Protein AF-A0A7C5H3Q2-F1 (afdb_monomer)

Solvent-accessible surface area (backbone atoms only — not comparable to full-atom values): 15793 Å² total; per-residue (Å²): 140,84,86,83,83,82,81,83,80,83,83,82,82,81,82,78,78,82,75,76,76,69,64,77,49,63,62,68,61,52,51,48,51,49,46,67,47,94,42,52,75,62,83,61,51,71,68,54,45,55,51,49,25,52,51,41,35,47,60,56,60,38,62,74,90,53,73,64,57,34,52,55,37,41,76,76,54,32,45,57,44,79,39,28,49,95,94,41,69,33,38,38,40,29,48,49,88,92,59,55,40,40,74,29,41,34,40,32,40,65,39,68,70,57,83,38,30,30,33,40,32,10,42,34,30,62,74,20,70,52,32,39,59,47,45,53,50,43,39,76,72,40,84,41,39,36,38,42,30,40,28,27,43,47,91,79,50,38,58,48,63,36,72,78,37,65,66,39,31,48,52,54,22,46,39,66,75,30,48,54,18,34,38,42,36,41,48,54,45,57,56,88,83,39,81,87,59,89,49,38,30,33,37,15,49,24,36,94,76,56,63,80,65,52,58,58,52,31,52,49,41,21,70,61,60,68,46,48,50,31,32,27,64,81,71,36,93,61,82,33,47,63,72,27,34,5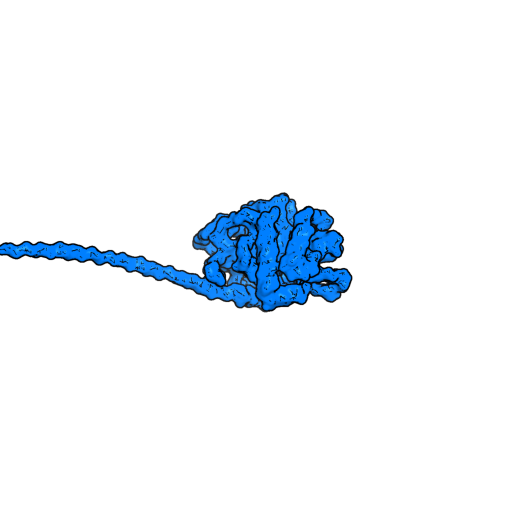7,39,58,59,44,66,78,36,88,59,33,45,50,37,37,36,35,28,22,56,68,52,37,49,41,46,71,71,34,66,67,54,37,51,32,50,31,51,43,54,51,52,64,39,76,112

pLDDT: mean 91.96, std 14.87, range [36.88, 98.88]

Mean predicted aligned error: 5.98 Å

Foldseek 3Di:
DDDDDDDDDDDDDDDDDPPPDADADPPVVVLCLLQVDPAAADFDDPVLLVLLLVLLLVLQAALDDDPVSQVSLVVSQWGWDWHDYPNFIWIWTGHDSVDHNFQWIKIFHSDHADQAAEEEEEQACNPFPLQVVLRVLLCVLARHGMYTYTSHHCVNPRLFQDDRGSSLSNLLSCCVSRLLYEYEYEAEDECVVVVPDPWQKEKAQLAQDGDPVQVVLQVLLCVLQVTGYHYPPPRHPPQHNVSTPSSVSCVVRVNYTYIYMYGYPVLSVCSVPPPSNSVSVSVSVVVVRPD

Sequence (291 aa):
MRKLNLKLLVTTTVVITAVSQAEEVDLHQLLRQLISNNTNYYAPTTTELETASALFCEMLSITNLTSELESAWGTLGFQLQTVQYGGQSYWLVTEPVTNQAGRGFYLFRPTTPSNWPLAIQAPHPKDDLYTGYIALHLFTNSSAHALAVATVTRTLADMAHMDGTYFQSFTTSFAYVCPTGRVIQIHGFAPSNYPELNADVVLSAGTNKPPNWLTNYAYALSNITGFIVAAYPYDTSVLGGTRNAQAAALRQFPNARFIHTEIARLAREMLYTNALIRQLMTEWFSFVSHQ

Secondary structure (DSSP, 8-state):
-PPP----------------PPPBP-HHHHHHHHHHS-PPP-PPPHHHHHHHHHHHHHHHH-SS--HHHHHHHHHTT-EEEEEEETTEEEEEEE--TTS--S--EEEE-SS---SS-EEEEES-TTTSTTHHHHHHHHHHHS---EEEE--S-TTT--TTT-SSSHHHHHHHHHHHH-TT-EEEEEEEE-GGG-TT---SEEEE-SSSS--THHHHHHHHHHHHH---EEETTTT-SS---TT-HHHHHHTTSTT-EEEEEEEEHHHHHHHHH-HHHHHHHHHHHHHHHT-

Structure (mmCIF, N/CA/C/O backbone):
data_AF-A0A7C5H3Q2-F1
#
_entry.id   AF-A0A7C5H3Q2-F1
#
loop_
_atom_site.group_PDB
_atom_site.id
_atom_site.type_symbol
_atom_site.label_atom_id
_atom_site.label_alt_id
_atom_site.label_comp_id
_atom_site.label_asym_id
_atom_site.label_entity_id
_atom_site.label_seq_id
_atom_site.pdbx_PDB_ins_code
_atom_site.Cartn_x
_atom_site.Cartn_y
_atom_site.Cartn_z
_atom_site.occupancy
_atom_site.B_iso_or_equiv
_atom_site.auth_seq_id
_atom_site.auth_comp_id
_atom_site.auth_asym_id
_atom_site.auth_atom_id
_atom_site.pdbx_PDB_model_num
ATOM 1 N N . MET A 1 1 ? -28.500 -46.406 68.125 1.00 43.25 1 MET A N 1
ATOM 2 C CA . MET A 1 1 ? -28.034 -45.076 67.670 1.00 43.25 1 MET A CA 1
ATOM 3 C C . MET A 1 1 ? -27.220 -45.251 66.388 1.00 43.25 1 MET A C 1
ATOM 5 O O . MET A 1 1 ? -26.093 -45.721 66.461 1.00 43.25 1 MET A O 1
ATOM 9 N N . ARG A 1 2 ? -27.802 -44.982 65.208 1.00 38.03 2 ARG A N 1
ATOM 10 C CA . ARG A 1 2 ? -27.102 -45.029 63.906 1.00 38.03 2 ARG A CA 1
ATOM 11 C C . ARG A 1 2 ? -26.646 -43.611 63.546 1.00 38.03 2 ARG A C 1
ATOM 13 O O . ARG A 1 2 ? -27.479 -42.713 63.503 1.00 38.03 2 ARG A O 1
ATOM 20 N N . LYS A 1 3 ? -25.341 -43.412 63.325 1.00 40.19 3 LYS A N 1
ATOM 21 C CA . LYS A 1 3 ? -24.765 -42.141 62.856 1.00 40.19 3 LYS A CA 1
ATOM 22 C C . LYS A 1 3 ? -25.054 -41.971 61.359 1.00 40.19 3 LYS A C 1
ATOM 24 O O . LYS A 1 3 ? -24.689 -42.835 60.567 1.00 40.19 3 LYS A O 1
ATOM 29 N N . LEU A 1 4 ? -25.712 -40.871 60.997 1.00 38.72 4 LEU A N 1
ATOM 30 C CA . LEU A 1 4 ? -25.936 -40.438 59.617 1.00 38.72 4 LEU A CA 1
ATOM 31 C C . LEU A 1 4 ? -24.705 -39.633 59.162 1.00 38.72 4 LEU A C 1
ATOM 33 O O . LEU A 1 4 ? -24.407 -38.597 59.751 1.00 38.72 4 LEU A O 1
ATOM 37 N N . ASN A 1 5 ? -23.985 -40.105 58.143 1.00 38.53 5 ASN A N 1
ATOM 38 C CA . ASN A 1 5 ? -22.927 -39.335 57.483 1.00 38.53 5 ASN A CA 1
ATOM 39 C C . ASN A 1 5 ? -23.550 -38.517 56.347 1.00 38.53 5 ASN A C 1
ATOM 41 O O . ASN A 1 5 ? -23.932 -39.072 55.317 1.00 38.53 5 ASN A O 1
ATOM 45 N N . LEU A 1 6 ? -23.651 -37.204 56.542 1.00 37.97 6 LEU A N 1
ATOM 46 C CA . LEU A 1 6 ? -24.108 -36.260 55.528 1.00 37.97 6 LEU A CA 1
ATOM 47 C C . LEU A 1 6 ? -22.930 -35.947 54.587 1.00 37.97 6 LEU A C 1
ATOM 49 O O . LEU A 1 6 ? -22.000 -35.237 54.963 1.00 37.97 6 LEU A O 1
ATOM 53 N N . LYS A 1 7 ? -22.933 -36.515 53.375 1.00 40.09 7 LYS A N 1
ATOM 54 C CA . LYS A 1 7 ? -22.008 -36.107 52.307 1.00 40.09 7 LYS A CA 1
ATOM 55 C C . LYS A 1 7 ? -22.528 -34.810 51.689 1.00 40.09 7 LYS A C 1
ATOM 57 O O . LYS A 1 7 ? -23.577 -34.807 51.053 1.00 40.09 7 LYS A O 1
ATOM 62 N N . LEU A 1 8 ? -21.787 -33.726 51.893 1.00 37.94 8 LEU A N 1
ATOM 63 C CA . LEU A 1 8 ? -22.013 -32.434 51.255 1.00 37.94 8 LEU A CA 1
ATOM 64 C C . LEU A 1 8 ? -21.652 -32.557 49.763 1.00 37.94 8 LEU A C 1
ATOM 66 O O . LEU A 1 8 ? -20.486 -32.751 49.423 1.00 37.94 8 LEU A O 1
ATOM 70 N N . LEU A 1 9 ? -22.651 -32.501 48.881 1.00 36.88 9 LEU A N 1
ATOM 71 C CA . LEU A 1 9 ? -22.440 -32.409 47.437 1.00 36.88 9 LEU A CA 1
ATOM 72 C C . LEU A 1 9 ? -22.228 -30.929 47.093 1.00 36.88 9 LEU A C 1
ATOM 74 O O . LEU A 1 9 ? -23.164 -30.137 47.167 1.00 36.88 9 LEU A O 1
ATOM 78 N N . VAL A 1 10 ? -21.000 -30.546 46.752 1.00 40.94 10 VAL A N 1
ATOM 79 C CA . VAL A 1 10 ? -20.710 -29.226 46.180 1.00 40.94 10 VAL A CA 1
ATOM 80 C C . VAL A 1 10 ? -20.903 -29.342 44.672 1.00 40.94 10 VAL A C 1
ATOM 82 O O . VAL A 1 10 ? -20.097 -29.960 43.982 1.00 40.94 10 VAL A O 1
ATOM 85 N N . THR A 1 11 ? -22.004 -28.800 44.158 1.00 39.00 11 THR A N 1
ATOM 86 C CA . THR A 1 11 ? -22.234 -28.650 42.718 1.00 39.00 11 THR A CA 1
ATOM 87 C C . THR A 1 11 ? -21.514 -27.401 42.227 1.00 39.00 11 THR A C 1
ATOM 89 O O . THR A 1 11 ? -21.967 -26.283 42.465 1.00 39.00 11 THR A O 1
ATOM 92 N N . THR A 1 12 ? -20.380 -27.587 41.556 1.00 41.19 12 THR A N 1
ATOM 93 C CA . THR A 1 12 ? -19.667 -26.514 40.857 1.00 41.19 12 THR A CA 1
ATOM 94 C C . THR A 1 12 ? -20.405 -26.197 39.559 1.00 41.19 12 THR A C 1
ATOM 96 O O . THR A 1 12 ? -20.353 -26.969 38.603 1.00 41.19 12 THR A O 1
ATOM 99 N N . THR A 1 13 ? -21.114 -25.072 39.516 1.00 39.56 13 THR A N 1
ATOM 100 C CA . THR A 1 13 ? -21.720 -24.562 38.282 1.00 39.56 13 THR A CA 1
ATOM 101 C C . THR A 1 13 ? -20.618 -23.959 37.413 1.00 39.56 13 THR A C 1
ATOM 103 O O . THR A 1 13 ? -20.101 -22.886 37.718 1.00 39.56 13 THR A O 1
ATOM 106 N N . VAL A 1 14 ? -20.231 -24.649 36.339 1.00 42.88 14 VAL A N 1
ATOM 107 C CA . VAL A 1 14 ? -19.357 -24.081 35.304 1.00 42.88 14 VAL A CA 1
ATOM 108 C C . VAL A 1 14 ? -20.223 -23.210 34.400 1.00 42.88 14 VAL A C 1
ATOM 110 O O . VAL A 1 14 ? -21.058 -23.716 33.653 1.00 42.88 14 VAL A O 1
ATOM 113 N N . VAL A 1 15 ? -20.044 -21.894 34.484 1.00 41.47 15 VAL A N 1
ATOM 114 C CA . VAL A 1 15 ? -20.617 -20.950 33.520 1.00 41.47 15 VAL A CA 1
ATOM 115 C C . VAL A 1 15 ? -19.725 -20.981 32.282 1.00 41.47 15 VAL A C 1
ATOM 117 O O . VAL A 1 15 ? -18.633 -20.421 32.285 1.00 41.47 15 VAL A O 1
ATOM 120 N N . ILE A 1 16 ? -20.166 -21.682 31.239 1.00 40.12 16 ILE A N 1
ATOM 121 C CA . ILE A 1 16 ? -19.535 -21.620 29.919 1.00 40.12 16 ILE A CA 1
ATOM 122 C C . ILE A 1 16 ? -20.063 -20.350 29.252 1.00 40.12 16 ILE A C 1
ATOM 124 O O . ILE A 1 16 ? -21.195 -20.317 28.773 1.00 40.12 16 ILE A O 1
ATOM 128 N N . THR A 1 17 ? -19.270 -19.281 29.256 1.00 41.59 17 THR A N 1
ATOM 129 C CA . THR A 1 17 ? -19.525 -18.125 28.397 1.00 41.59 17 THR A CA 1
ATOM 130 C C . THR A 1 17 ? -19.299 -18.555 26.950 1.00 41.59 17 THR A C 1
ATOM 132 O O . THR A 1 17 ? -18.184 -18.885 26.550 1.00 41.59 17 THR A O 1
ATOM 135 N N . ALA A 1 18 ? -20.372 -18.592 26.160 1.00 38.78 18 ALA A N 1
ATOM 136 C CA . ALA A 1 18 ? -20.271 -18.755 24.719 1.00 38.78 18 ALA A CA 1
ATOM 137 C C . ALA A 1 18 ? -19.558 -17.521 24.151 1.00 38.78 18 ALA A C 1
ATOM 139 O O . ALA A 1 18 ? -20.145 -16.446 24.044 1.00 38.78 18 ALA A O 1
ATOM 140 N N . VAL A 1 19 ? -18.274 -17.662 23.830 1.00 43.84 19 VAL A N 1
ATOM 141 C CA . VAL A 1 19 ? -17.574 -16.700 22.980 1.00 43.84 19 VAL A CA 1
ATOM 142 C C . VAL A 1 19 ? -18.190 -16.862 21.594 1.00 43.84 19 VAL A C 1
ATOM 144 O O . VAL A 1 19 ? -18.047 -17.924 20.989 1.00 43.84 19 VAL A O 1
ATOM 147 N N . SER A 1 20 ? -18.927 -15.860 21.107 1.00 49.69 20 SER A N 1
ATOM 148 C CA . SER A 1 20 ? -19.357 -15.856 19.709 1.00 49.69 20 SER A CA 1
ATOM 149 C C . SER A 1 20 ? -18.097 -15.903 18.851 1.00 49.69 20 SER A C 1
ATOM 151 O O . SER A 1 20 ? -17.277 -14.985 18.923 1.00 49.69 20 SER A O 1
ATOM 153 N N . GLN A 1 21 ? -17.904 -16.974 18.081 1.00 51.72 21 GLN A N 1
ATOM 154 C CA . GLN A 1 21 ? -16.859 -16.977 17.065 1.00 51.72 21 GLN A CA 1
ATOM 155 C C . GLN A 1 21 ? -17.157 -15.818 16.117 1.00 51.72 21 GLN A C 1
ATOM 157 O O . GLN A 1 21 ? -18.245 -15.753 15.548 1.00 51.72 21 GLN A O 1
ATOM 162 N N . ALA A 1 22 ? -16.224 -14.872 16.020 1.00 59.44 22 ALA A N 1
ATOM 163 C CA . ALA A 1 22 ? -16.301 -13.830 15.012 1.00 59.44 22 ALA A CA 1
ATOM 164 C C . ALA A 1 22 ? -16.375 -14.510 13.637 1.00 59.44 22 ALA A C 1
ATOM 166 O O . ALA A 1 22 ? -15.593 -15.421 13.358 1.00 59.44 22 ALA A O 1
ATOM 167 N N . GLU A 1 23 ? -17.357 -14.111 12.832 1.00 68.31 23 GLU A N 1
ATOM 168 C CA . GLU A 1 23 ? -17.617 -14.697 11.520 1.00 68.31 23 GLU A CA 1
ATOM 169 C C . GLU A 1 23 ? -16.386 -14.521 10.618 1.00 68.31 23 GLU A C 1
ATOM 171 O O . GLU A 1 23 ? -15.741 -13.467 10.621 1.00 68.31 23 GLU A O 1
ATOM 176 N N . GLU A 1 24 ? -16.018 -15.574 9.885 1.00 84.06 24 GLU A N 1
ATOM 177 C CA . GLU A 1 24 ? -14.939 -15.489 8.903 1.00 84.06 24 GLU A CA 1
ATOM 178 C C . GLU A 1 24 ? -15.412 -14.618 7.735 1.00 84.06 24 GLU A C 1
ATOM 180 O O . GLU A 1 24 ? -16.417 -14.914 7.088 1.00 84.06 24 GLU A O 1
ATOM 185 N N . VAL A 1 25 ? -14.705 -13.518 7.484 1.00 90.94 25 VAL A N 1
ATOM 186 C CA . VAL A 1 25 ? -15.064 -12.559 6.435 1.00 90.94 25 VAL A CA 1
ATOM 187 C C . VAL A 1 25 ? -14.244 -12.860 5.193 1.00 90.94 25 VAL A C 1
ATOM 189 O O . VAL A 1 25 ? -13.019 -12.894 5.258 1.00 90.94 25 VAL A O 1
ATOM 192 N N . ASP A 1 26 ? -14.883 -12.978 4.030 1.00 95.00 26 ASP A N 1
ATOM 193 C CA . ASP A 1 26 ? -14.159 -12.996 2.757 1.00 95.00 26 ASP A CA 1
ATOM 194 C C . ASP A 1 26 ? -13.667 -11.576 2.411 1.00 95.00 26 ASP A C 1
ATOM 196 O O . ASP A 1 26 ? -14.332 -10.796 1.721 1.00 95.00 26 ASP A O 1
ATOM 200 N N . LEU A 1 27 ? -12.472 -11.230 2.904 1.00 96.88 27 LEU A N 1
ATOM 201 C CA . LEU A 1 27 ? -11.832 -9.935 2.646 1.00 96.88 27 LEU A CA 1
ATOM 202 C C . LEU A 1 27 ? -11.607 -9.679 1.152 1.00 96.88 27 LEU A C 1
ATOM 204 O O . LEU A 1 27 ? -11.621 -8.529 0.713 1.00 96.88 27 LEU A O 1
ATOM 208 N N . HIS A 1 28 ? -11.410 -10.731 0.358 1.00 95.75 28 HIS A N 1
ATOM 209 C CA . HIS A 1 28 ? -11.212 -10.602 -1.078 1.00 95.75 28 HIS A CA 1
ATOM 210 C C . HIS A 1 28 ? -12.527 -10.246 -1.786 1.00 95.75 28 HIS A C 1
ATOM 212 O O . HIS A 1 28 ? -12.535 -9.373 -2.659 1.00 95.75 28 HIS A O 1
ATOM 218 N N . GLN A 1 29 ? -13.645 -10.863 -1.394 1.00 96.12 29 GLN A N 1
ATOM 219 C CA . GLN A 1 29 ? -14.978 -10.497 -1.875 1.00 96.12 29 GLN A CA 1
ATOM 220 C C . GLN A 1 29 ? -15.372 -9.084 -1.434 1.00 96.12 29 GLN A C 1
ATOM 222 O O . GLN A 1 29 ? -15.864 -8.315 -2.262 1.00 96.12 29 GLN A O 1
ATOM 227 N N . LEU A 1 30 ? -15.126 -8.715 -0.175 1.00 96.44 30 LEU A N 1
ATOM 228 C CA . LEU A 1 30 ? -15.420 -7.370 0.318 1.00 96.44 30 LEU A CA 1
ATOM 229 C C . LEU A 1 30 ? -14.616 -6.310 -0.443 1.00 96.44 30 LEU A C 1
ATOM 231 O O . LEU A 1 30 ? -15.188 -5.348 -0.959 1.00 96.44 30 LEU A O 1
ATOM 235 N N . LEU A 1 31 ? -13.301 -6.511 -0.588 1.00 97.38 31 LEU A N 1
ATOM 236 C CA . LEU A 1 31 ? -12.463 -5.593 -1.352 1.00 97.38 31 LEU A CA 1
ATOM 237 C C . LEU A 1 31 ? -12.940 -5.494 -2.804 1.00 97.38 31 LEU A C 1
ATOM 239 O O . LEU A 1 31 ? -13.043 -4.390 -3.333 1.00 97.38 31 LEU A O 1
ATOM 243 N N . ARG A 1 32 ? -13.293 -6.625 -3.432 1.00 96.19 32 ARG A N 1
ATOM 244 C CA . ARG A 1 32 ? -13.868 -6.655 -4.784 1.00 96.19 32 ARG A CA 1
ATOM 245 C C . ARG A 1 32 ? -15.115 -5.786 -4.886 1.00 96.19 32 ARG A C 1
ATOM 247 O O . ARG A 1 32 ? -15.216 -5.022 -5.840 1.00 96.19 32 ARG A O 1
ATOM 254 N N . GLN A 1 33 ? -16.042 -5.892 -3.936 1.00 95.19 33 GLN A N 1
ATOM 255 C CA . GLN A 1 33 ? -17.259 -5.079 -3.923 1.00 95.19 33 GLN A CA 1
ATOM 256 C C . GLN A 1 33 ? -16.921 -3.587 -3.849 1.00 95.19 33 GLN A C 1
ATOM 258 O O . GLN A 1 33 ? -17.363 -2.822 -4.708 1.00 95.19 33 GLN A O 1
ATOM 263 N N . LEU A 1 34 ? -16.071 -3.191 -2.897 1.00 95.06 34 LEU A N 1
ATOM 264 C CA . LEU A 1 34 ? -15.656 -1.799 -2.702 1.00 95.06 34 LEU A CA 1
ATOM 265 C C . LEU A 1 34 ? -14.984 -1.210 -3.951 1.00 95.06 34 LEU A C 1
ATOM 267 O O . LEU A 1 34 ? -15.332 -0.115 -4.380 1.00 95.06 34 LEU A O 1
ATOM 271 N N . ILE A 1 35 ? -14.069 -1.944 -4.590 1.00 94.94 35 ILE A N 1
ATOM 272 C CA . ILE A 1 35 ? -13.373 -1.440 -5.785 1.00 94.94 35 ILE A CA 1
ATOM 273 C C . ILE A 1 35 ? -14.195 -1.593 -7.074 1.00 94.94 35 ILE A C 1
ATOM 275 O O . ILE A 1 35 ? -13.865 -0.967 -8.076 1.00 94.94 35 ILE A O 1
ATOM 279 N N . SER A 1 36 ? -15.262 -2.397 -7.088 1.00 92.38 36 SER A N 1
ATOM 280 C CA . SER A 1 36 ? -16.151 -2.523 -8.255 1.00 92.38 36 SER A CA 1
ATOM 281 C C . SER A 1 36 ? -17.220 -1.433 -8.330 1.00 92.38 36 SER A C 1
ATOM 283 O O . SER A 1 36 ? -17.700 -1.122 -9.420 1.00 92.38 36 SER A O 1
ATOM 285 N N . ASN A 1 37 ? -17.575 -0.827 -7.195 1.00 89.19 37 ASN A N 1
ATOM 286 C CA . ASN A 1 37 ? -18.624 0.182 -7.140 1.00 89.19 37 ASN A CA 1
ATOM 287 C C . ASN A 1 37 ? -18.191 1.487 -7.816 1.00 89.19 37 ASN A C 1
ATOM 289 O O . ASN A 1 37 ? -17.030 1.899 -7.753 1.00 89.19 37 ASN A O 1
ATOM 293 N N . ASN A 1 38 ? -19.141 2.164 -8.462 1.00 83.12 38 ASN A N 1
ATOM 294 C CA . ASN A 1 38 ? -18.938 3.527 -8.941 1.00 83.12 38 ASN A CA 1
ATOM 295 C C . ASN A 1 38 ? -19.033 4.487 -7.759 1.00 83.12 38 ASN A C 1
ATOM 297 O O . ASN A 1 38 ? -20.115 4.903 -7.354 1.00 83.12 38 ASN A O 1
ATOM 301 N N . THR A 1 39 ? -17.870 4.795 -7.206 1.00 87.94 39 THR A N 1
ATOM 302 C CA . THR A 1 39 ? -17.717 5.600 -6.000 1.00 87.94 39 THR A CA 1
ATOM 303 C C . THR A 1 39 ? -17.401 7.040 -6.379 1.00 87.94 39 THR A C 1
ATOM 305 O O . THR A 1 39 ? -16.423 7.293 -7.084 1.00 87.94 39 THR A O 1
ATOM 308 N N . ASN A 1 40 ? -18.223 7.980 -5.910 1.00 91.62 40 ASN A N 1
ATOM 309 C CA . ASN A 1 40 ? -17.881 9.401 -5.939 1.00 91.62 40 ASN A CA 1
ATOM 310 C C . ASN A 1 40 ? -16.766 9.675 -4.930 1.00 91.62 40 ASN A C 1
ATOM 312 O O . ASN A 1 40 ? -16.665 8.991 -3.914 1.00 91.62 40 ASN A O 1
ATOM 316 N N . TYR A 1 41 ? -15.963 10.701 -5.191 1.00 95.94 41 TYR A N 1
ATOM 317 C CA . TYR A 1 41 ? -14.968 11.161 -4.233 1.00 95.94 41 TYR A CA 1
ATOM 318 C C . TYR A 1 41 ? -15.466 12.385 -3.474 1.00 95.94 41 TYR A C 1
ATOM 320 O O . TYR A 1 41 ? -15.868 13.373 -4.091 1.00 95.94 41 TYR A O 1
ATOM 328 N N . TYR A 1 42 ? -15.376 12.332 -2.148 1.00 96.06 42 TYR A N 1
ATOM 329 C CA . TYR A 1 42 ? -15.574 13.490 -1.286 1.00 96.06 42 TYR A CA 1
ATOM 330 C C . TYR A 1 42 ? -14.281 13.748 -0.520 1.00 96.06 42 TYR A C 1
ATOM 332 O O . TYR A 1 42 ? -13.848 12.926 0.288 1.00 96.06 42 TYR A O 1
ATOM 340 N N . ALA A 1 43 ? -13.648 14.885 -0.810 1.00 96.50 43 ALA A N 1
ATOM 341 C CA . ALA A 1 43 ? -12.427 15.283 -0.131 1.00 96.50 43 ALA A CA 1
ATOM 342 C C . ALA A 1 43 ? -12.708 15.519 1.364 1.00 96.50 43 ALA A C 1
ATOM 344 O O . ALA A 1 43 ? -13.700 16.183 1.684 1.00 96.50 43 ALA A O 1
ATOM 345 N N . PRO A 1 44 ? -11.861 15.004 2.270 1.00 97.75 44 PRO A N 1
ATOM 346 C CA . PRO A 1 44 ? -12.019 15.260 3.690 1.00 97.75 44 PRO A CA 1
ATOM 347 C C . PRO A 1 44 ? -11.697 16.718 4.025 1.00 97.75 44 PRO A C 1
ATOM 349 O O . PRO A 1 44 ? -10.848 17.364 3.408 1.00 97.75 44 PRO A O 1
ATOM 352 N N . THR A 1 45 ? -12.365 17.226 5.047 1.00 98.19 45 THR A N 1
ATOM 353 C CA . THR A 1 45 ? -12.047 18.501 5.687 1.00 98.19 45 THR A CA 1
ATOM 354 C C . THR A 1 45 ? -10.775 18.392 6.530 1.00 98.19 45 THR A C 1
ATOM 356 O O . THR A 1 45 ? -10.357 17.306 6.933 1.00 98.19 45 THR A O 1
ATOM 359 N N . THR A 1 46 ? -10.171 19.532 6.873 1.00 97.94 46 THR A N 1
ATOM 360 C CA . THR A 1 46 ? -8.999 19.572 7.765 1.00 97.94 46 THR A CA 1
ATOM 361 C C . THR A 1 46 ? -9.272 18.900 9.113 1.00 97.94 46 THR A C 1
ATOM 363 O O . THR A 1 46 ? -8.453 18.115 9.577 1.00 97.94 46 THR A O 1
ATOM 366 N N . THR A 1 47 ? -10.442 19.138 9.713 1.00 98.38 47 THR A N 1
ATOM 367 C CA . THR A 1 47 ? -10.824 18.525 10.997 1.00 98.38 47 THR A CA 1
ATOM 368 C C . THR A 1 47 ? -10.983 17.008 10.887 1.00 98.38 47 THR A C 1
ATOM 370 O O . THR A 1 47 ? -10.564 16.273 11.783 1.00 98.38 47 THR A O 1
ATOM 373 N N . GLU A 1 48 ? -11.544 16.513 9.780 1.00 98.44 48 GLU A N 1
ATOM 374 C CA . GLU A 1 48 ? -11.615 15.071 9.522 1.00 98.44 48 GLU A CA 1
ATOM 375 C C . GLU A 1 48 ? -10.220 14.454 9.369 1.00 98.44 48 GLU A C 1
ATOM 377 O O . GLU A 1 48 ? -9.967 13.383 9.916 1.00 98.44 48 GLU A O 1
ATOM 382 N N . LEU A 1 49 ? -9.294 15.130 8.680 1.00 98.62 49 LEU A N 1
ATOM 383 C CA . LEU A 1 49 ? -7.909 14.672 8.529 1.00 98.62 49 LEU A CA 1
ATOM 384 C C . LEU A 1 49 ? -7.146 14.658 9.858 1.00 98.62 49 LEU A C 1
ATOM 386 O O . LEU A 1 49 ? -6.408 13.708 10.122 1.00 98.62 49 LEU A O 1
ATOM 390 N N . GLU A 1 50 ? -7.315 15.677 10.702 1.00 98.44 50 GLU A N 1
ATOM 391 C CA . GLU A 1 50 ? -6.732 15.723 12.050 1.00 98.44 50 GLU A CA 1
ATOM 392 C C . GLU A 1 50 ? -7.242 14.554 12.902 1.00 98.44 50 GLU A C 1
ATOM 394 O O . GLU A 1 50 ? -6.449 13.810 13.485 1.00 98.44 50 GLU A O 1
ATOM 399 N N . THR A 1 51 ? -8.560 14.335 12.888 1.00 98.56 51 THR A N 1
ATOM 400 C CA . THR A 1 51 ? -9.211 13.233 13.606 1.00 98.56 51 THR A CA 1
ATOM 401 C C . THR A 1 51 ? -8.722 11.882 13.088 1.00 98.56 51 THR A C 1
ATOM 403 O O . THR A 1 51 ? -8.262 11.051 13.866 1.00 98.56 51 THR A O 1
ATOM 406 N N . ALA A 1 52 ? -8.733 11.663 11.771 1.00 98.69 52 ALA A N 1
ATOM 407 C CA . ALA A 1 52 ? -8.267 10.416 11.172 1.00 98.69 52 ALA A CA 1
ATOM 408 C C . ALA A 1 52 ? -6.792 10.145 11.465 1.00 98.69 52 ALA A C 1
ATOM 410 O O . ALA A 1 52 ? -6.416 9.003 11.708 1.00 98.69 52 ALA A O 1
ATOM 411 N N . SER A 1 53 ? -5.949 11.180 11.471 1.00 98.75 53 SER A N 1
ATOM 412 C CA . SER A 1 53 ? -4.526 11.029 11.783 1.00 98.75 53 SER A CA 1
ATOM 413 C C . SER A 1 53 ? -4.322 10.541 13.219 1.00 98.75 53 SER A C 1
ATOM 415 O O . SER A 1 53 ? -3.516 9.633 13.435 1.00 98.75 53 SER A O 1
ATOM 417 N N . ALA A 1 54 ? -5.082 11.082 14.180 1.00 98.62 54 ALA A N 1
ATOM 418 C CA . ALA A 1 54 ? -5.073 10.619 15.567 1.00 98.62 54 ALA A CA 1
ATOM 419 C C . ALA A 1 54 ? -5.563 9.166 15.687 1.00 98.62 54 ALA A C 1
ATOM 421 O O . ALA A 1 54 ? -4.885 8.343 16.301 1.00 98.62 54 ALA A O 1
ATOM 422 N N . LEU A 1 55 ? -6.674 8.826 15.024 1.00 98.75 55 LEU A N 1
ATOM 423 C CA . LEU A 1 55 ? -7.226 7.469 15.032 1.00 98.75 55 LEU A CA 1
ATOM 424 C C . LEU A 1 55 ? -6.280 6.455 14.383 1.00 98.75 55 LEU A C 1
ATOM 426 O O . LEU A 1 55 ? -6.101 5.361 14.909 1.00 98.75 55 LEU A O 1
ATOM 430 N N . PHE A 1 56 ? -5.622 6.803 13.275 1.00 98.75 56 PHE A N 1
ATOM 431 C CA . PHE A 1 56 ? -4.602 5.944 12.679 1.00 98.75 56 PHE A CA 1
ATOM 432 C C . PHE A 1 56 ? -3.419 5.738 13.624 1.00 98.75 56 PHE A C 1
ATOM 434 O O . PHE A 1 56 ? -2.964 4.606 13.768 1.00 98.75 56 PHE A O 1
ATOM 441 N N . CYS A 1 57 ? -2.935 6.791 14.293 1.00 98.38 57 CYS A N 1
ATOM 442 C CA . CYS A 1 57 ? -1.865 6.650 15.282 1.00 98.38 57 CYS A CA 1
ATOM 443 C C . CYS A 1 57 ? -2.259 5.689 16.415 1.00 98.38 57 CYS A C 1
ATOM 445 O O . CYS A 1 57 ? -1.455 4.847 16.819 1.00 98.38 57 CYS A O 1
ATOM 447 N N . GLU A 1 58 ? -3.497 5.786 16.896 1.00 97.38 58 GLU A N 1
ATOM 448 C CA . GLU A 1 58 ? -4.029 4.903 17.932 1.00 97.38 58 GLU A CA 1
ATOM 449 C C . GLU A 1 58 ? -4.130 3.453 17.437 1.00 97.38 58 GLU A C 1
ATOM 451 O O . GLU A 1 58 ? -3.525 2.564 18.037 1.00 97.38 58 GLU A O 1
ATOM 456 N N . MET A 1 59 ? -4.762 3.219 16.280 1.00 97.69 59 MET A N 1
ATOM 457 C CA . MET A 1 59 ? -4.882 1.896 15.644 1.00 97.69 59 MET A CA 1
ATOM 458 C C . MET A 1 59 ? -3.530 1.205 15.431 1.00 97.69 59 MET A C 1
ATOM 460 O O . MET A 1 59 ? -3.431 -0.015 15.525 1.00 97.69 59 MET A O 1
ATOM 464 N N . LEU A 1 60 ? -2.479 1.974 15.144 1.00 97.56 60 LEU A N 1
ATOM 465 C CA . LEU A 1 60 ? -1.128 1.456 14.933 1.00 97.56 60 LEU A CA 1
ATOM 466 C C . LEU A 1 60 ? -0.386 1.105 16.232 1.00 97.56 60 LEU A C 1
ATOM 468 O O . LEU A 1 60 ? 0.638 0.422 16.156 1.00 97.56 60 LEU A O 1
ATOM 472 N N . SER A 1 61 ? -0.864 1.579 17.385 1.00 95.56 61 SER A N 1
ATOM 473 C CA . SER A 1 61 ? -0.161 1.501 18.675 1.00 95.56 61 SER A CA 1
ATOM 474 C C . SER A 1 61 ? -0.821 0.557 19.684 1.00 95.56 61 SER A C 1
ATOM 476 O O . SER A 1 61 ? -0.155 0.086 20.608 1.00 95.56 61 SER A O 1
ATOM 478 N N . ILE A 1 62 ? -2.122 0.300 19.547 1.00 95.00 62 ILE A N 1
ATOM 479 C CA . ILE A 1 62 ? -2.902 -0.498 20.500 1.00 95.00 62 ILE A CA 1
ATOM 480 C C . ILE A 1 62 ? -2.924 -1.990 20.134 1.00 95.00 62 ILE A C 1
ATOM 482 O O . ILE A 1 62 ? -2.610 -2.393 19.018 1.00 95.00 62 ILE A O 1
ATOM 486 N N . THR A 1 63 ? -3.342 -2.826 21.087 1.00 94.69 63 THR A N 1
ATOM 487 C CA . THR A 1 63 ? -3.524 -4.283 20.906 1.00 94.69 63 THR A CA 1
ATOM 488 C C . THR A 1 63 ? -4.965 -4.750 21.108 1.00 94.69 63 THR A C 1
ATOM 490 O O . THR A 1 63 ? -5.276 -5.905 20.834 1.00 94.69 63 THR A O 1
ATOM 493 N N . ASN A 1 64 ? -5.859 -3.862 21.555 1.00 94.06 64 ASN A N 1
ATOM 494 C CA . ASN A 1 64 ? -7.278 -4.138 21.767 1.00 94.06 64 ASN A CA 1
ATOM 495 C C . ASN A 1 64 ? -8.105 -2.925 21.336 1.00 94.06 64 ASN A C 1
ATOM 497 O O . ASN A 1 64 ? -7.711 -1.799 21.629 1.00 94.06 64 ASN A O 1
ATOM 501 N N . LEU A 1 65 ? -9.245 -3.158 20.680 1.00 94.00 65 LEU A N 1
ATOM 502 C CA . LEU A 1 65 ? -10.185 -2.094 20.320 1.00 94.00 65 LEU A CA 1
ATOM 503 C C . LEU A 1 65 ? -11.036 -1.670 21.516 1.00 94.00 65 LEU A C 1
ATOM 505 O O . LEU A 1 65 ? -11.294 -2.457 22.429 1.00 94.00 65 LEU A O 1
ATOM 509 N N . THR A 1 66 ? -11.531 -0.439 21.447 1.00 94.56 66 THR A N 1
ATOM 510 C CA . THR A 1 66 ? -12.503 0.125 22.382 1.00 94.56 66 THR A CA 1
ATOM 511 C C . THR A 1 66 ? -13.753 0.584 21.629 1.00 94.56 66 THR A C 1
ATOM 513 O O . THR A 1 66 ? -13.701 0.883 20.432 1.00 94.56 66 THR A O 1
ATOM 516 N N . SER A 1 67 ? -14.889 0.655 22.324 1.00 94.56 67 SER A N 1
ATOM 517 C CA . SER A 1 67 ? -16.143 1.186 21.766 1.00 94.56 67 SER A CA 1
ATOM 518 C C . SER A 1 67 ? -16.033 2.663 21.384 1.00 94.56 67 SER A C 1
ATOM 520 O O . SER A 1 67 ? -16.709 3.134 20.467 1.00 94.56 67 SER A O 1
ATOM 522 N N . GLU A 1 68 ? -15.169 3.403 22.076 1.00 96.50 68 GLU A N 1
ATOM 523 C CA . GLU A 1 68 ? -14.878 4.805 21.796 1.00 96.50 68 GLU A CA 1
ATOM 524 C C . GLU A 1 68 ? -14.195 4.946 20.435 1.00 96.50 68 GLU A C 1
ATOM 526 O O . GLU A 1 68 ? -14.559 5.828 19.658 1.00 96.50 68 GLU A O 1
ATOM 531 N N . LEU A 1 69 ? -13.264 4.042 20.113 1.00 96.38 69 LEU A N 1
ATOM 532 C CA . LEU A 1 69 ? -12.557 4.045 18.836 1.00 96.38 69 LEU A CA 1
ATOM 533 C C . LEU A 1 69 ? -13.490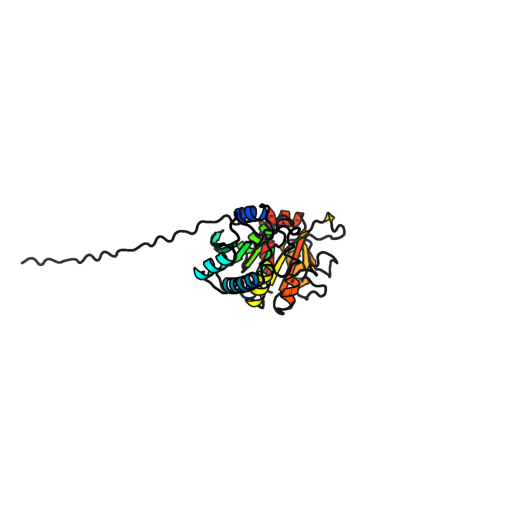 3.696 17.671 1.00 96.38 69 LEU A C 1
ATOM 535 O O . LEU A 1 69 ? -13.443 4.342 16.625 1.00 96.38 69 LEU A O 1
ATOM 539 N N . GLU A 1 70 ? -14.383 2.722 17.868 1.00 97.12 70 GLU A N 1
ATOM 540 C CA . GLU A 1 70 ? -15.435 2.395 16.898 1.00 97.12 70 GLU A CA 1
ATOM 541 C C . GLU A 1 70 ? -16.352 3.596 16.643 1.00 97.12 70 GLU A C 1
ATOM 543 O O . GLU A 1 70 ? -16.583 3.978 15.493 1.00 97.12 70 GLU A O 1
ATOM 548 N N . SER A 1 71 ? -16.800 4.251 17.716 1.00 97.88 71 SER A N 1
ATOM 549 C CA . SER A 1 71 ? -17.639 5.448 17.628 1.00 97.88 71 SER A CA 1
ATOM 550 C C . SER A 1 71 ? -16.923 6.591 16.907 1.00 97.88 71 SER A C 1
ATOM 552 O O . SER A 1 71 ? -17.527 7.263 16.071 1.00 97.88 71 SER A O 1
ATOM 554 N N . ALA A 1 72 ? -15.632 6.795 17.181 1.00 98.25 72 ALA A N 1
ATOM 555 C CA . ALA A 1 72 ? -14.841 7.856 16.571 1.00 98.25 72 ALA A CA 1
ATOM 556 C C . ALA A 1 72 ? -14.665 7.649 15.057 1.00 98.25 72 ALA A C 1
ATOM 558 O O . ALA A 1 72 ? -14.905 8.582 14.288 1.00 98.25 72 ALA A O 1
ATOM 559 N N . TRP A 1 73 ? -14.362 6.425 14.606 1.00 98.44 73 TRP A N 1
ATOM 560 C CA . TRP A 1 73 ? -14.361 6.086 13.176 1.00 98.44 73 TRP A CA 1
ATOM 561 C C . TRP A 1 73 ? -15.737 6.287 12.532 1.00 98.44 73 TRP A C 1
ATOM 563 O O . TRP A 1 73 ? -15.826 6.811 11.418 1.00 98.44 73 TRP A O 1
ATOM 573 N N . GLY A 1 74 ? -16.807 5.959 13.262 1.00 98.00 74 GLY A N 1
ATOM 574 C CA . GLY A 1 74 ? -18.187 6.212 12.852 1.00 98.00 74 GLY A CA 1
ATOM 575 C C . GLY A 1 74 ? -18.470 7.682 12.536 1.00 98.00 74 GLY A C 1
ATOM 576 O O . GLY A 1 74 ? -19.158 7.973 11.557 1.00 98.00 74 GLY A O 1
ATOM 577 N N . THR A 1 75 ? -17.892 8.623 13.293 1.00 97.94 75 THR A N 1
ATOM 578 C CA . THR A 1 75 ? -18.075 10.065 13.029 1.00 97.94 75 THR A CA 1
ATOM 579 C C . THR A 1 75 ? -17.457 10.521 11.704 1.00 97.94 75 THR A C 1
ATOM 581 O O . THR A 1 75 ? -17.947 11.469 11.097 1.00 97.94 75 THR A O 1
ATOM 584 N N . LEU A 1 76 ? -16.439 9.804 11.216 1.00 98.06 76 LEU A N 1
ATOM 585 C CA . LEU A 1 76 ? -15.806 10.020 9.912 1.00 98.06 76 LEU A CA 1
ATOM 586 C C . LEU A 1 76 ? -16.485 9.232 8.776 1.00 98.06 76 LEU A C 1
ATOM 588 O O . LEU A 1 76 ? -16.026 9.259 7.635 1.00 98.06 76 LEU A O 1
ATOM 592 N N . GLY A 1 77 ? -17.579 8.519 9.070 1.00 97.00 77 GLY A N 1
ATOM 593 C CA . GLY A 1 77 ? -18.313 7.699 8.106 1.00 97.00 77 GLY A CA 1
ATOM 594 C C . GLY A 1 77 ? -17.675 6.341 7.804 1.00 97.00 77 GLY A C 1
ATOM 595 O O . GLY A 1 77 ? -18.052 5.708 6.816 1.00 97.00 77 GLY A O 1
ATOM 596 N N . PHE A 1 78 ? -16.734 5.889 8.634 1.00 98.31 78 PHE A N 1
ATOM 597 C CA . PHE A 1 78 ? -16.170 4.543 8.569 1.00 98.31 78 PHE A CA 1
ATOM 598 C C . PHE A 1 78 ? -16.913 3.567 9.491 1.00 98.31 78 PHE A C 1
ATOM 600 O O . PHE A 1 78 ? -17.591 3.950 10.440 1.00 98.31 78 PHE A O 1
ATOM 607 N N . GLN A 1 79 ? -16.732 2.281 9.224 1.00 97.12 79 GLN A N 1
ATOM 608 C CA . GLN A 1 79 ? -17.020 1.166 10.112 1.00 97.12 79 GLN A CA 1
ATOM 609 C C . GLN A 1 79 ? -15.688 0.563 10.549 1.00 97.12 79 GLN A C 1
ATOM 611 O O . GLN A 1 79 ? -14.855 0.237 9.700 1.00 97.12 79 GLN A O 1
ATOM 616 N N . LEU A 1 80 ? -15.499 0.420 11.860 1.00 97.94 80 LEU A N 1
ATOM 617 C CA . LEU A 1 80 ? -14.390 -0.318 12.454 1.00 97.94 80 LEU A CA 1
ATOM 618 C C . LEU A 1 80 ? -14.914 -1.667 12.952 1.00 97.94 80 LEU A C 1
ATOM 620 O O . LEU A 1 80 ? -15.870 -1.714 13.718 1.00 97.94 80 LEU A O 1
ATOM 624 N N . GLN A 1 81 ? -14.295 -2.762 12.519 1.00 95.38 81 GLN A N 1
ATOM 625 C CA . GLN A 1 81 ? -14.697 -4.119 12.887 1.00 95.38 81 GLN A CA 1
ATOM 626 C C . GLN A 1 81 ? -13.481 -4.993 13.184 1.00 95.38 81 GLN A C 1
ATOM 628 O O . GLN A 1 81 ? -12.437 -4.864 12.546 1.00 95.38 81 GLN A O 1
ATOM 633 N N . THR A 1 82 ? -13.630 -5.934 14.118 1.00 96.31 82 THR A N 1
ATOM 634 C CA . THR A 1 82 ? -12.709 -7.075 14.219 1.00 96.31 82 THR A CA 1
ATOM 635 C C . THR A 1 82 ? -13.195 -8.178 13.288 1.00 96.31 82 THR A C 1
ATOM 637 O O . THR A 1 82 ? -14.345 -8.596 13.387 1.00 96.31 82 THR A O 1
ATOM 640 N N . VAL A 1 83 ? -12.322 -8.664 12.409 1.00 96.06 83 VAL A N 1
ATOM 641 C CA . VAL A 1 83 ? -12.641 -9.689 11.406 1.00 96.06 83 VAL A CA 1
ATOM 642 C C . VAL A 1 83 ? -11.671 -10.861 11.508 1.00 96.06 83 VAL A C 1
ATOM 644 O O . VAL A 1 83 ? -10.491 -10.668 11.804 1.00 96.06 83 VAL A O 1
ATOM 647 N N . GLN A 1 84 ? -12.163 -12.076 11.255 1.00 95.94 84 GLN A N 1
ATOM 648 C CA . GLN A 1 84 ? -11.322 -13.267 11.115 1.00 95.94 84 GLN A CA 1
ATOM 649 C C . GLN A 1 84 ? -11.101 -13.565 9.633 1.00 95.94 84 GLN A C 1
ATOM 651 O O . GLN A 1 84 ? -12.051 -13.549 8.852 1.00 95.94 84 GLN A O 1
ATOM 656 N N . TYR A 1 85 ? -9.856 -13.842 9.250 1.00 94.88 85 TYR A N 1
ATOM 657 C CA . TYR A 1 85 ? -9.500 -14.265 7.897 1.00 94.88 85 TYR A CA 1
ATOM 658 C C . TYR A 1 85 ? -8.241 -15.133 7.931 1.00 94.88 85 TYR A C 1
ATOM 660 O O . TYR A 1 85 ? -7.232 -14.744 8.521 1.00 94.88 85 TYR A O 1
ATOM 668 N N . GLY A 1 86 ? -8.284 -16.324 7.325 1.00 90.69 86 GLY A N 1
ATOM 669 C CA . GLY A 1 86 ? -7.114 -17.212 7.271 1.00 90.69 86 GLY A CA 1
ATOM 670 C C . GLY A 1 86 ? -6.592 -17.621 8.655 1.00 90.69 86 GLY A C 1
ATOM 671 O O . GLY A 1 86 ? -5.383 -17.739 8.854 1.00 90.69 86 GLY A O 1
ATOM 672 N N . GLY A 1 87 ? -7.495 -17.778 9.630 1.00 91.12 87 GLY A N 1
ATOM 673 C CA . GLY A 1 87 ? -7.162 -18.122 11.018 1.00 91.12 87 GLY A CA 1
ATOM 674 C C . GLY A 1 87 ? -6.496 -17.001 11.826 1.00 91.12 87 GLY A C 1
ATOM 675 O O . GLY A 1 87 ? -5.980 -17.265 12.911 1.00 91.12 87 GLY A O 1
ATOM 676 N N . GLN A 1 88 ? -6.479 -15.768 11.313 1.00 93.81 88 GLN A N 1
ATOM 677 C CA . GLN A 1 88 ? -5.920 -14.598 11.990 1.00 93.81 88 GLN A CA 1
ATOM 678 C C . GLN A 1 88 ? -6.984 -13.515 12.186 1.00 93.81 88 GLN A C 1
ATOM 680 O O . GLN A 1 88 ? -7.892 -13.356 11.371 1.00 93.81 88 GLN A O 1
ATOM 685 N N . SER A 1 89 ? -6.824 -12.750 13.266 1.00 95.06 89 SER A N 1
ATOM 686 C CA . SER A 1 89 ? -7.671 -11.604 13.593 1.00 95.06 89 SER A CA 1
ATOM 687 C C . SER A 1 89 ? -7.070 -10.316 13.035 1.00 95.06 89 SER A C 1
ATOM 689 O O . SER A 1 89 ? -5.872 -10.068 13.204 1.00 95.06 89 SER A O 1
ATOM 691 N N . TYR A 1 90 ? -7.906 -9.481 12.426 1.00 97.19 90 TYR A N 1
ATOM 692 C CA . TYR A 1 90 ? -7.537 -8.162 11.917 1.00 97.19 90 TYR A CA 1
ATOM 693 C C . TYR A 1 90 ? -8.552 -7.114 12.357 1.00 97.19 90 TYR A C 1
ATOM 695 O O . TYR A 1 90 ? -9.718 -7.427 12.605 1.00 97.19 90 TYR A O 1
ATOM 703 N N . TRP A 1 91 ? -8.123 -5.857 12.394 1.00 98.06 91 TRP A N 1
ATOM 704 C CA . TRP A 1 91 ? -9.043 -4.732 12.478 1.00 98.06 91 TRP A CA 1
ATOM 705 C C . TRP A 1 91 ? -9.225 -4.115 11.108 1.00 98.06 91 TRP A C 1
ATOM 707 O O . TRP A 1 91 ? -8.255 -3.711 10.468 1.00 98.06 91 TRP A O 1
ATOM 717 N N . LEU A 1 92 ? -10.473 -4.057 10.672 1.00 98.38 92 LEU A N 1
ATOM 718 C CA . LEU A 1 92 ? -10.887 -3.515 9.396 1.00 98.38 92 LEU A CA 1
ATOM 719 C C . LEU A 1 92 ? -11.536 -2.155 9.613 1.00 98.38 92 LEU A C 1
ATOM 721 O O . LEU A 1 92 ? -12.519 -2.057 10.340 1.00 98.38 92 LEU A O 1
ATOM 725 N N . VAL A 1 93 ? -10.999 -1.135 8.949 1.00 98.62 93 VAL A N 1
ATOM 726 C CA . VAL A 1 93 ? -11.610 0.191 8.834 1.00 98.62 93 VAL A CA 1
ATOM 727 C C . VAL A 1 93 ? -11.986 0.401 7.373 1.00 98.62 93 VAL A C 1
ATOM 729 O O . VAL A 1 93 ? -11.124 0.447 6.492 1.00 98.62 93 VAL A O 1
ATOM 732 N N . THR A 1 94 ? -13.279 0.493 7.093 1.00 97.75 94 THR A N 1
ATOM 733 C CA . THR A 1 94 ? -13.784 0.690 5.730 1.00 97.75 94 THR A CA 1
ATOM 734 C C . THR A 1 94 ? -15.104 1.444 5.729 1.00 97.75 94 THR A C 1
ATOM 736 O O . THR A 1 94 ? -15.718 1.637 6.771 1.00 97.75 94 THR A O 1
ATOM 739 N N . GLU A 1 95 ? -15.535 1.920 4.572 1.00 95.94 95 GLU A N 1
ATOM 740 C CA . GLU A 1 95 ? -16.852 2.530 4.430 1.00 95.94 95 GLU A CA 1
ATOM 741 C C . GLU A 1 95 ? -17.930 1.444 4.324 1.00 95.94 95 GLU A C 1
ATOM 743 O O . GLU A 1 95 ? -17.672 0.382 3.746 1.00 95.94 95 GLU A O 1
ATOM 748 N N . PRO A 1 96 ? -19.165 1.704 4.790 1.00 92.69 96 PRO A N 1
ATOM 749 C CA . PRO A 1 96 ? -20.285 0.839 4.459 1.00 92.69 96 PRO A CA 1
ATOM 750 C C . PRO A 1 96 ? -20.392 0.687 2.937 1.00 92.69 96 PRO A C 1
ATOM 752 O O . PRO A 1 96 ? -20.391 1.680 2.205 1.00 92.69 96 PRO A O 1
ATOM 755 N N . VAL A 1 97 ? -20.561 -0.542 2.441 1.00 88.50 97 VAL A N 1
ATOM 756 C CA . VAL A 1 97 ? -20.652 -0.805 0.989 1.00 88.50 97 VAL A CA 1
ATOM 757 C C . VAL A 1 97 ? -21.773 -0.013 0.302 1.00 88.50 97 VAL A C 1
ATOM 759 O O . VAL A 1 97 ? -21.678 0.260 -0.893 1.00 88.50 97 VAL A O 1
ATOM 762 N N . THR A 1 98 ? -22.802 0.379 1.060 1.00 88.38 98 THR A N 1
ATOM 763 C CA . THR A 1 98 ? -23.961 1.169 0.625 1.00 88.38 98 THR A CA 1
ATOM 764 C C . THR A 1 98 ? -23.734 2.683 0.629 1.00 88.38 98 THR A C 1
ATOM 766 O O . THR A 1 98 ? -24.602 3.409 0.154 1.00 88.38 98 THR A O 1
ATOM 769 N N . ASN A 1 99 ? -22.624 3.180 1.184 1.00 91.12 99 ASN A N 1
ATOM 770 C CA . ASN A 1 99 ? -22.352 4.611 1.329 1.00 91.12 99 ASN A CA 1
ATOM 771 C C . ASN A 1 99 ? -20.850 4.913 1.202 1.00 91.12 99 ASN A C 1
ATOM 773 O O . ASN A 1 99 ? -20.191 5.264 2.179 1.00 91.12 99 ASN A O 1
ATOM 777 N N . GLN A 1 100 ? -20.311 4.737 -0.005 1.00 93.69 100 GLN A N 1
ATOM 778 C CA . GLN A 1 100 ? -18.894 4.961 -0.288 1.00 93.69 100 GLN A CA 1
ATOM 779 C C . GLN A 1 100 ? -18.645 6.386 -0.790 1.00 93.69 100 GLN A C 1
ATOM 781 O O . GLN A 1 100 ? -19.320 6.860 -1.706 1.00 93.69 100 GLN A O 1
ATOM 786 N N . ALA A 1 101 ? -17.625 7.027 -0.229 1.00 95.50 101 ALA A N 1
ATOM 787 C CA . ALA A 1 101 ? -17.125 8.351 -0.585 1.00 95.50 101 ALA A CA 1
ATOM 788 C C . ALA A 1 101 ? -15.651 8.326 -1.042 1.00 95.50 101 ALA A C 1
ATOM 790 O O . ALA A 1 101 ? -15.021 9.375 -1.195 1.00 95.50 101 ALA A O 1
ATOM 791 N N . GLY A 1 102 ? -15.093 7.130 -1.259 1.00 95.75 102 GLY A N 1
ATOM 792 C CA . GLY A 1 102 ? -13.723 6.942 -1.732 1.00 95.75 102 GLY A CA 1
ATOM 793 C C . GLY A 1 102 ? -12.694 7.087 -0.615 1.00 95.75 102 GLY A C 1
ATOM 794 O O . GLY A 1 102 ? -11.558 7.480 -0.879 1.00 95.75 102 GLY A O 1
ATOM 795 N N . ARG A 1 103 ? -13.086 6.804 0.633 1.00 97.00 103 ARG A N 1
ATOM 796 C CA . ARG A 1 103 ? -12.236 7.005 1.812 1.00 97.00 103 ARG A CA 1
ATOM 797 C C . ARG A 1 103 ? -11.211 5.895 2.018 1.00 97.00 103 ARG A C 1
ATOM 799 O O . ARG A 1 103 ? -10.213 6.139 2.681 1.00 97.00 103 ARG A O 1
ATOM 806 N N . GLY A 1 104 ? -11.427 4.717 1.432 1.00 97.25 104 GLY A N 1
ATOM 807 C CA . GLY A 1 104 ? -10.458 3.621 1.398 1.00 97.25 104 GLY A CA 1
ATOM 808 C C . GLY A 1 104 ? -10.853 2.363 2.177 1.00 97.25 104 GLY A C 1
ATOM 809 O O . GLY A 1 104 ? -11.937 2.238 2.748 1.00 97.25 104 GLY A O 1
ATOM 810 N N . PHE A 1 105 ? -9.934 1.404 2.155 1.00 98.56 105 PHE A N 1
ATOM 811 C CA . PHE A 1 105 ? -9.983 0.124 2.850 1.00 98.56 105 PHE A CA 1
ATOM 812 C C . PHE A 1 105 ? -8.674 -0.046 3.618 1.00 98.56 105 PHE A C 1
ATOM 814 O O . PHE A 1 105 ? -7.597 -0.044 3.013 1.00 98.56 105 PHE A O 1
ATOM 821 N N . TYR A 1 106 ? -8.765 -0.191 4.937 1.00 98.88 106 TYR A N 1
ATOM 822 C CA . TYR A 1 106 ? -7.602 -0.264 5.811 1.00 98.88 106 TYR A CA 1
ATOM 823 C C . TYR A 1 106 ? -7.667 -1.500 6.699 1.00 98.88 106 TYR A C 1
ATOM 825 O O . TYR A 1 106 ? -8.698 -1.771 7.314 1.00 98.88 106 TYR A O 1
ATOM 833 N N . LEU A 1 107 ? -6.556 -2.227 6.791 1.00 98.69 107 LEU A N 1
ATOM 834 C CA . LEU A 1 107 ? -6.401 -3.331 7.735 1.00 98.69 107 LEU A CA 1
ATOM 835 C C . LEU A 1 107 ? -5.244 -3.054 8.685 1.00 98.69 107 LEU A C 1
ATOM 837 O O . LEU A 1 107 ? -4.189 -2.578 8.263 1.00 98.69 107 LEU A O 1
ATOM 841 N N . PHE A 1 108 ? -5.435 -3.425 9.945 1.00 98.56 108 PHE A N 1
ATOM 842 C CA . PHE A 1 108 ? -4.429 -3.361 10.997 1.00 98.56 108 PHE A CA 1
ATOM 843 C C . PHE A 1 108 ? -4.306 -4.716 11.672 1.00 98.56 108 PHE A C 1
ATOM 845 O O . PHE A 1 108 ? -5.290 -5.441 11.856 1.00 98.56 108 PHE A O 1
ATOM 852 N N . ARG A 1 109 ? -3.080 -5.058 12.055 1.00 96.50 109 ARG A N 1
ATOM 853 C CA . ARG A 1 109 ? -2.814 -6.229 12.879 1.00 96.50 109 ARG A CA 1
ATOM 854 C C . ARG A 1 109 ? -2.927 -5.838 14.363 1.00 96.50 109 ARG A C 1
ATOM 856 O O . ARG A 1 109 ? -2.302 -4.853 14.746 1.00 96.50 109 ARG A O 1
ATOM 863 N N . PRO A 1 110 ? -3.657 -6.599 15.205 1.00 94.81 110 PRO A N 1
ATOM 864 C CA . PRO A 1 110 ? -3.836 -6.310 16.634 1.00 94.81 110 PRO A CA 1
ATOM 865 C C . PRO A 1 110 ? -2.574 -6.655 17.444 1.00 94.81 110 PRO A C 1
ATOM 867 O O . PRO A 1 110 ? -2.558 -7.567 18.267 1.00 94.81 110 PRO A O 1
ATOM 870 N N . THR A 1 111 ? -1.469 -5.977 17.156 1.00 91.81 111 THR A N 1
ATOM 871 C CA . THR A 1 111 ? -0.148 -6.219 17.743 1.00 91.81 111 THR A CA 1
ATOM 872 C C . THR A 1 111 ? 0.582 -4.900 17.926 1.00 91.81 111 THR A C 1
ATOM 874 O O . THR A 1 111 ? 0.253 -3.903 17.297 1.00 91.81 111 THR A O 1
ATOM 877 N N . THR A 1 112 ? 1.628 -4.891 18.742 1.00 87.50 112 THR A N 1
ATOM 878 C CA . THR A 1 112 ? 2.609 -3.807 18.685 1.00 87.50 112 THR A CA 1
ATOM 879 C C . THR A 1 112 ? 3.462 -3.944 17.418 1.00 87.50 112 THR A C 1
ATOM 881 O O . THR A 1 112 ? 3.765 -5.083 17.034 1.00 87.50 112 THR A O 1
ATOM 884 N N . PRO A 1 113 ? 3.898 -2.834 16.792 1.00 85.56 113 PRO A N 1
ATOM 885 C CA . PRO A 1 113 ? 4.804 -2.889 15.650 1.00 85.56 113 PRO A CA 1
ATOM 886 C C . PRO A 1 113 ? 6.079 -3.684 15.970 1.00 85.56 113 PRO A C 1
ATOM 888 O O . PRO A 1 113 ? 6.650 -3.557 17.054 1.00 85.56 113 PRO A O 1
ATOM 891 N N . SER A 1 114 ? 6.537 -4.508 15.025 1.00 83.19 114 SER A N 1
ATOM 892 C CA . SER A 1 114 ? 7.822 -5.207 15.130 1.00 83.19 114 SER A CA 1
ATOM 893 C C . SER A 1 114 ? 8.997 -4.241 14.954 1.00 83.19 114 SER A C 1
ATOM 895 O O . SER A 1 114 ? 8.822 -3.068 14.623 1.00 83.19 114 SER A O 1
ATOM 897 N N . ASN A 1 115 ? 10.227 -4.746 15.084 1.00 77.12 115 ASN A N 1
ATOM 898 C CA . ASN A 1 115 ? 11.384 -4.009 14.584 1.00 77.12 115 ASN A CA 1
ATOM 899 C C . ASN A 1 115 ? 11.216 -3.801 13.074 1.00 77.12 115 ASN A C 1
ATOM 901 O O . ASN A 1 115 ? 11.093 -4.771 12.328 1.00 77.12 115 ASN A O 1
ATOM 905 N N . TRP A 1 116 ? 11.204 -2.533 12.659 1.00 82.88 116 TRP A N 1
ATOM 906 C CA . TRP A 1 116 ? 11.025 -2.091 11.277 1.00 82.88 116 TRP A CA 1
ATOM 907 C C . TRP A 1 116 ? 9.712 -2.552 10.611 1.00 82.88 116 TRP A C 1
ATOM 909 O O . TRP A 1 116 ? 9.717 -3.314 9.637 1.00 82.88 116 TRP A O 1
ATOM 919 N N . PRO A 1 117 ? 8.566 -2.099 11.127 1.00 93.06 117 PRO A N 1
ATOM 920 C CA . PRO A 1 117 ? 7.268 -2.557 10.660 1.00 93.06 117 PRO A CA 1
ATOM 921 C C . PRO A 1 117 ? 7.046 -2.167 9.198 1.00 93.06 117 PRO A C 1
ATOM 923 O O . PRO A 1 117 ? 7.586 -1.175 8.698 1.00 93.06 117 PRO A O 1
ATOM 926 N N . LEU A 1 118 ? 6.220 -2.952 8.516 1.00 97.56 118 LEU A N 1
ATOM 927 C CA . LEU A 1 118 ? 5.889 -2.754 7.112 1.00 97.56 118 LEU A CA 1
ATOM 928 C C . LEU A 1 118 ? 4.429 -2.317 6.964 1.00 97.56 118 LEU A C 1
ATOM 930 O O . LEU A 1 118 ? 3.533 -2.975 7.492 1.00 97.56 118 LEU A O 1
ATOM 934 N N . ALA A 1 119 ? 4.197 -1.246 6.211 1.00 98.44 119 ALA A N 1
ATOM 935 C CA . ALA A 1 119 ? 2.892 -0.889 5.676 1.00 98.44 119 ALA A CA 1
ATOM 936 C C . ALA A 1 119 ? 2.852 -1.132 4.166 1.00 98.44 119 ALA A C 1
ATOM 938 O O . ALA A 1 119 ? 3.812 -0.842 3.447 1.00 98.44 119 ALA A O 1
ATOM 939 N N . ILE A 1 120 ? 1.725 -1.649 3.688 1.00 98.81 120 ILE A N 1
ATOM 940 C CA . ILE A 1 120 ? 1.492 -1.927 2.270 1.00 98.81 120 ILE A CA 1
ATOM 941 C C . ILE A 1 120 ? 0.421 -0.972 1.755 1.00 98.81 120 ILE A C 1
ATOM 943 O O . ILE A 1 120 ? -0.561 -0.697 2.443 1.00 98.81 120 ILE A O 1
ATOM 947 N N . GLN A 1 121 ? 0.604 -0.459 0.545 1.00 98.88 121 GLN A N 1
ATOM 948 C CA . GLN A 1 121 ? -0.311 0.488 -0.074 1.00 98.88 121 GLN A CA 1
ATOM 949 C C . GLN A 1 121 ? -0.639 0.087 -1.513 1.00 98.88 121 GLN A C 1
ATOM 951 O O . GLN A 1 121 ? 0.252 -0.309 -2.257 1.00 98.88 121 GLN A O 1
ATOM 956 N N . ALA A 1 122 ? -1.899 0.240 -1.919 1.00 98.81 122 ALA A N 1
ATOM 957 C CA . ALA A 1 122 ? -2.331 0.162 -3.316 1.00 98.81 122 ALA A CA 1
ATOM 958 C C . ALA A 1 122 ? -3.250 1.360 -3.624 1.00 98.81 122 ALA A C 1
ATOM 960 O O . ALA A 1 122 ? -4.433 1.324 -3.272 1.00 98.81 122 ALA A O 1
ATOM 961 N N . PRO A 1 123 ? -2.726 2.446 -4.220 1.00 98.62 123 PRO A N 1
ATOM 962 C CA . PRO A 1 123 ? -3.486 3.677 -4.428 1.00 98.62 123 PRO A CA 1
ATOM 963 C C 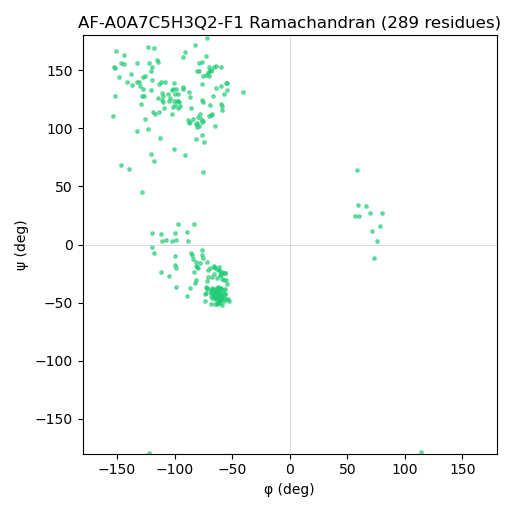. PRO A 1 123 ? -4.402 3.627 -5.657 1.00 98.62 123 PRO A C 1
ATOM 965 O O . PRO A 1 123 ? -5.336 4.419 -5.732 1.00 98.62 123 PRO A O 1
ATOM 968 N N . HIS A 1 124 ? -4.173 2.711 -6.607 1.00 98.12 124 HIS A N 1
ATOM 969 C CA . HIS A 1 124 ? -4.922 2.638 -7.872 1.00 98.12 124 HIS A CA 1
ATOM 970 C C . HIS A 1 124 ? -5.506 1.244 -8.177 1.00 98.12 124 HIS A C 1
ATOM 972 O O . HIS A 1 124 ? -5.416 0.786 -9.309 1.00 98.12 124 HIS A O 1
ATOM 978 N N . PRO A 1 125 ? -6.145 0.518 -7.244 1.00 97.62 125 PRO A N 1
ATOM 979 C CA . PRO A 1 125 ? -6.586 -0.862 -7.494 1.00 97.62 125 PRO A CA 1
ATOM 980 C C . PRO A 1 125 ? -7.680 -0.999 -8.561 1.00 97.62 125 PRO A C 1
ATOM 982 O O . PRO A 1 125 ? -7.880 -2.095 -9.087 1.00 97.62 125 PRO A O 1
ATOM 985 N N . LYS A 1 126 ? -8.387 0.095 -8.880 1.00 96.69 126 LYS A N 1
ATOM 986 C CA . LYS A 1 126 ? -9.396 0.151 -9.948 1.00 96.69 126 LYS A CA 1
ATOM 987 C C . LYS A 1 126 ? -8.792 0.344 -11.339 1.00 96.69 126 LYS A C 1
ATOM 989 O O . LYS A 1 126 ? -9.366 -0.134 -12.312 1.00 96.69 126 LYS A O 1
ATOM 994 N N . ASP A 1 127 ? -7.653 1.022 -11.427 1.00 96.81 127 ASP A N 1
ATOM 995 C CA . ASP A 1 127 ? -6.976 1.349 -12.687 1.00 96.81 127 ASP A CA 1
ATOM 996 C C . ASP A 1 127 ? -5.830 0.359 -12.969 1.00 96.81 127 ASP A C 1
ATOM 998 O O . ASP A 1 127 ? -5.637 -0.111 -14.093 1.00 96.81 127 ASP A O 1
ATOM 1002 N N . ASP A 1 128 ? -5.142 -0.061 -11.911 1.00 97.38 128 ASP A N 1
ATOM 1003 C CA . ASP A 1 128 ? -4.045 -1.010 -11.934 1.00 97.38 128 ASP A CA 1
ATOM 1004 C C . ASP A 1 128 ? -4.557 -2.382 -11.514 1.00 97.38 128 ASP A C 1
ATOM 1006 O O . ASP A 1 128 ? -4.422 -2.817 -10.370 1.00 97.38 128 ASP A O 1
ATOM 1010 N N . LEU A 1 129 ? -5.140 -3.096 -12.477 1.00 95.31 129 LEU A N 1
ATOM 1011 C CA . LEU A 1 129 ? -5.691 -4.435 -12.265 1.00 95.31 129 LEU A CA 1
ATOM 1012 C C . LEU A 1 129 ? -4.811 -5.320 -11.358 1.00 95.31 129 LEU A C 1
ATOM 1014 O O . LEU A 1 129 ? -3.609 -5.481 -11.588 1.00 95.31 129 LEU A O 1
ATOM 1018 N N . TYR A 1 130 ? -5.462 -5.932 -10.370 1.00 98.00 130 TYR A N 1
ATOM 1019 C CA . TYR A 1 130 ? -4.917 -6.821 -9.339 1.00 98.00 130 TYR A CA 1
ATOM 1020 C C . TYR A 1 130 ? -4.087 -6.197 -8.215 1.00 98.00 130 TYR A C 1
ATOM 1022 O O . TYR A 1 130 ? -3.877 -6.897 -7.227 1.00 98.00 130 TYR A O 1
ATOM 1030 N N . THR A 1 131 ? -3.663 -4.930 -8.274 1.00 98.50 131 THR A N 1
ATOM 1031 C CA . THR A 1 131 ? -2.782 -4.367 -7.225 1.00 98.50 131 THR A CA 1
ATOM 1032 C C . THR A 1 131 ? -3.418 -4.411 -5.834 1.00 98.50 131 THR A C 1
ATOM 1034 O O . THR A 1 131 ? -2.745 -4.789 -4.880 1.00 98.50 131 THR A O 1
ATOM 1037 N N . GLY A 1 132 ? -4.727 -4.159 -5.718 1.00 98.25 132 GLY A N 1
ATOM 1038 C CA . GLY A 1 132 ? -5.460 -4.295 -4.452 1.00 98.25 132 GLY A CA 1
ATOM 1039 C C . GLY A 1 132 ? -5.457 -5.724 -3.892 1.00 98.25 132 GLY A C 1
ATOM 1040 O O . GLY A 1 132 ? -5.202 -5.923 -2.707 1.00 98.25 132 GLY A O 1
ATOM 1041 N N . TYR A 1 133 ? -5.676 -6.735 -4.739 1.00 98.38 133 TYR A N 1
ATOM 1042 C CA . TYR A 1 133 ? -5.674 -8.142 -4.312 1.00 98.38 133 TYR A CA 1
ATOM 1043 C C . TYR A 1 133 ? -4.269 -8.643 -3.975 1.00 98.38 133 TYR A C 1
ATOM 1045 O O . TYR A 1 133 ? -4.096 -9.394 -3.018 1.00 98.38 133 TYR A O 1
ATOM 1053 N N . ILE A 1 134 ? -3.264 -8.204 -4.736 1.00 98.44 134 ILE A N 1
ATOM 1054 C CA . ILE A 1 134 ? -1.855 -8.483 -4.454 1.00 98.44 134 ILE A CA 1
ATOM 1055 C C . ILE A 1 134 ? -1.486 -7.879 -3.093 1.00 98.44 134 ILE A C 1
ATOM 1057 O O . ILE A 1 134 ? -0.952 -8.587 -2.246 1.00 98.44 134 ILE A O 1
ATOM 1061 N N . ALA A 1 135 ? -1.839 -6.615 -2.840 1.00 98.62 135 ALA A N 1
ATOM 1062 C CA . ALA A 1 135 ? -1.577 -5.949 -1.567 1.00 98.62 135 ALA A CA 1
ATOM 1063 C C . ALA A 1 135 ? -2.262 -6.651 -0.381 1.00 98.62 135 ALA A C 1
ATOM 1065 O O . ALA A 1 135 ? -1.616 -6.900 0.637 1.00 98.62 135 ALA A O 1
ATOM 1066 N N . LEU A 1 136 ? -3.535 -7.042 -0.526 1.00 98.50 136 LEU A N 1
ATOM 1067 C CA . LEU A 1 136 ? -4.266 -7.807 0.491 1.00 98.50 136 LEU A CA 1
ATOM 1068 C C . LEU A 1 136 ? -3.616 -9.170 0.768 1.00 98.50 136 LEU A C 1
ATOM 1070 O O . LEU A 1 136 ? -3.463 -9.566 1.926 1.00 98.50 136 LEU A O 1
ATOM 1074 N N . HIS A 1 137 ? -3.210 -9.889 -0.280 1.00 97.31 137 HIS A N 1
ATOM 1075 C CA . HIS A 1 137 ? -2.533 -11.171 -0.120 1.00 97.31 137 HIS A CA 1
ATOM 1076 C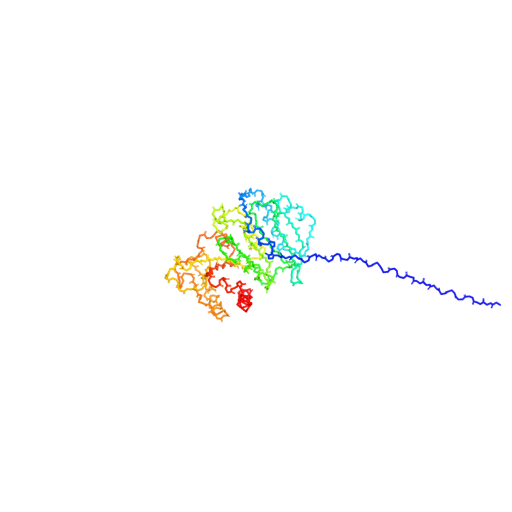 C . HIS A 1 137 ? -1.208 -11.013 0.629 1.00 97.31 137 HIS A C 1
ATOM 1078 O O . HIS A 1 137 ? -0.970 -11.718 1.608 1.00 97.31 137 HIS A O 1
ATOM 1084 N N . LEU A 1 138 ? -0.370 -10.065 0.204 1.00 97.38 138 LEU A N 1
ATOM 1085 C CA . LEU A 1 138 ? 0.925 -9.800 0.828 1.00 97.38 138 LEU A CA 1
ATOM 1086 C C . LEU A 1 138 ? 0.762 -9.370 2.288 1.00 97.38 138 LEU A C 1
ATOM 1088 O O . LEU A 1 138 ? 1.528 -9.811 3.137 1.00 97.38 138 LEU A O 1
ATOM 1092 N N . PHE A 1 139 ? -0.259 -8.575 2.615 1.00 97.88 139 PHE A N 1
ATOM 1093 C CA . PHE A 1 139 ? -0.561 -8.207 3.999 1.00 97.88 139 PHE A CA 1
ATOM 1094 C C . PHE A 1 139 ? -0.936 -9.427 4.852 1.00 97.88 139 PHE A C 1
ATOM 1096 O O . PHE A 1 139 ? -0.352 -9.656 5.909 1.00 97.88 139 PHE A O 1
ATOM 1103 N N . THR A 1 140 ? -1.882 -10.239 4.377 1.00 96.62 140 THR A N 1
ATOM 1104 C CA . THR A 1 140 ? -2.415 -11.382 5.140 1.00 96.62 140 THR A CA 1
ATOM 1105 C C . THR A 1 140 ? -1.421 -12.538 5.279 1.00 96.62 140 THR A C 1
ATOM 1107 O O . THR A 1 140 ? -1.522 -13.312 6.228 1.00 96.62 140 THR A O 1
ATOM 1110 N N . ASN A 1 141 ? -0.425 -12.623 4.389 1.00 95.25 141 ASN A N 1
ATOM 1111 C CA . ASN A 1 141 ? 0.582 -13.689 4.374 1.00 95.25 141 ASN A CA 1
ATOM 1112 C C . ASN A 1 141 ? 1.976 -13.237 4.842 1.00 95.25 141 ASN A C 1
ATOM 1114 O O . ASN A 1 141 ? 2.903 -14.040 4.833 1.00 95.25 141 ASN A O 1
ATOM 1118 N N . SER A 1 142 ? 2.141 -11.986 5.282 1.00 93.69 142 SER A N 1
ATOM 1119 C CA . SER A 1 142 ? 3.396 -11.479 5.853 1.00 93.69 142 SER A CA 1
ATOM 1120 C C . SER A 1 142 ? 3.209 -10.948 7.277 1.00 93.69 142 SER A C 1
ATOM 1122 O O . SER A 1 142 ? 2.109 -10.932 7.839 1.00 93.69 142 SER A O 1
ATOM 1124 N N . SER A 1 143 ? 4.305 -10.465 7.864 1.00 92.50 143 SER A N 1
ATOM 1125 C CA . SER A 1 143 ? 4.311 -9.724 9.127 1.00 92.50 143 SER A CA 1
ATOM 1126 C C . SER A 1 143 ? 4.002 -8.230 8.957 1.00 92.50 143 SER A C 1
ATOM 1128 O O . SER A 1 143 ? 4.332 -7.443 9.843 1.00 92.50 143 SER A O 1
ATOM 1130 N N . ALA A 1 144 ? 3.417 -7.810 7.827 1.00 96.62 144 ALA A N 1
ATOM 1131 C CA . ALA A 1 144 ? 2.997 -6.427 7.646 1.00 96.62 144 ALA A CA 1
ATOM 1132 C C . ALA A 1 144 ? 2.048 -5.991 8.773 1.00 96.62 144 ALA A C 1
ATOM 1134 O O . ALA A 1 144 ? 1.179 -6.746 9.225 1.00 96.62 144 ALA A O 1
ATOM 1135 N N . HIS A 1 145 ? 2.256 -4.760 9.235 1.00 97.69 145 HIS A N 1
ATOM 1136 C CA . HIS A 1 145 ? 1.547 -4.177 10.368 1.00 97.69 145 HIS A CA 1
ATOM 1137 C C . HIS A 1 145 ? 0.231 -3.533 9.938 1.00 97.69 145 HIS A C 1
ATOM 1139 O O . HIS A 1 145 ? -0.781 -3.652 10.626 1.00 97.69 145 HIS A O 1
ATOM 1145 N N . ALA A 1 146 ? 0.234 -2.895 8.764 1.00 98.56 146 ALA A N 1
ATOM 1146 C CA . ALA A 1 146 ? -0.939 -2.222 8.230 1.00 98.56 146 ALA A CA 1
ATOM 1147 C C . ALA A 1 146 ? -1.024 -2.283 6.696 1.00 98.56 146 ALA A C 1
ATOM 1149 O O . ALA A 1 146 ? -0.017 -2.413 5.994 1.00 98.56 146 ALA A O 1
ATOM 1150 N N . LEU A 1 147 ? -2.240 -2.152 6.175 1.00 98.88 147 LEU A N 1
ATOM 1151 C CA . LEU A 1 147 ? -2.557 -2.090 4.749 1.00 98.88 147 LEU A CA 1
ATOM 1152 C C . LEU A 1 147 ? -3.482 -0.901 4.480 1.00 98.88 147 LEU A C 1
ATOM 1154 O O . LEU A 1 147 ? -4.434 -0.697 5.227 1.00 98.88 147 LEU A O 1
ATOM 1158 N N . ALA A 1 148 ? -3.249 -0.187 3.379 1.00 98.88 148 ALA A N 1
ATOM 1159 C CA . ALA A 1 148 ? -4.182 0.791 2.827 1.00 98.88 148 ALA A CA 1
ATOM 1160 C C . ALA A 1 148 ? -4.437 0.534 1.337 1.00 98.88 148 ALA A C 1
ATOM 1162 O O . ALA A 1 148 ? -3.512 0.460 0.526 1.00 98.88 148 ALA A O 1
ATOM 1163 N N . VAL A 1 149 ? -5.706 0.436 0.955 1.00 98.88 149 VAL A N 1
ATOM 1164 C CA . VAL A 1 149 ? -6.141 0.252 -0.432 1.00 98.88 149 VAL A CA 1
ATOM 1165 C C . VAL A 1 149 ? -7.163 1.330 -0.773 1.00 98.88 149 VAL A C 1
ATOM 1167 O O . VAL A 1 149 ? -8.134 1.528 -0.043 1.00 98.88 149 VAL A O 1
ATOM 1170 N N . ALA A 1 150 ? -6.946 2.058 -1.866 1.00 98.25 150 ALA A N 1
ATOM 1171 C CA . ALA A 1 150 ? -7.896 3.070 -2.312 1.00 98.25 150 ALA A CA 1
ATOM 1172 C C . ALA A 1 150 ? -9.171 2.420 -2.874 1.00 98.25 150 ALA A C 1
ATOM 1174 O O . ALA A 1 150 ? -9.125 1.360 -3.489 1.00 98.25 150 ALA A O 1
ATOM 1175 N N . THR A 1 151 ? -10.322 3.067 -2.714 1.00 97.25 151 THR A N 1
ATOM 1176 C CA . THR A 1 151 ? -11.613 2.574 -3.242 1.00 97.25 151 THR A CA 1
ATOM 1177 C C . THR A 1 151 ? -12.162 3.457 -4.367 1.00 97.25 151 THR A C 1
ATOM 1179 O O . THR A 1 151 ? -13.280 3.271 -4.842 1.00 97.25 151 THR A O 1
ATOM 1182 N N . VAL A 1 152 ? -11.350 4.403 -4.843 1.00 96.69 152 VAL A N 1
ATOM 1183 C CA . VAL A 1 152 ? -11.680 5.385 -5.880 1.00 96.69 152 VAL A CA 1
ATOM 1184 C C . VAL A 1 152 ? -10.745 5.234 -7.083 1.00 96.69 152 VAL A C 1
ATOM 1186 O O . VAL A 1 152 ? -9.630 4.735 -6.959 1.00 96.69 152 VAL A O 1
ATOM 1189 N N . THR A 1 153 ? -11.219 5.616 -8.269 1.00 96.00 153 THR A N 1
ATOM 1190 C CA . THR A 1 153 ? -10.406 5.645 -9.495 1.00 96.00 153 THR A CA 1
ATOM 1191 C C . THR A 1 153 ? -9.455 6.834 -9.481 1.00 96.00 153 THR A C 1
ATOM 1193 O O . THR A 1 153 ? -9.866 7.935 -9.096 1.00 96.00 153 THR A O 1
ATOM 1196 N N . ARG A 1 154 ? -8.251 6.675 -10.033 1.00 94.69 154 ARG A N 1
ATOM 1197 C CA . ARG A 1 154 ? -7.254 7.755 -10.110 1.00 94.69 154 ARG A CA 1
ATOM 1198 C C . ARG A 1 154 ? -7.734 8.985 -10.889 1.00 94.69 154 ARG A C 1
ATOM 1200 O O . ARG A 1 154 ? -7.262 10.086 -10.650 1.00 94.69 154 ARG A O 1
ATOM 1207 N N . THR A 1 155 ? -8.690 8.818 -11.807 1.00 94.44 155 THR A N 1
ATOM 1208 C CA . THR A 1 155 ? -9.285 9.928 -12.572 1.00 94.44 155 THR A CA 1
ATOM 1209 C C . THR A 1 155 ? -10.181 10.834 -11.732 1.00 94.44 155 THR A C 1
ATOM 1211 O O . THR A 1 155 ? -10.343 11.999 -12.075 1.00 94.44 155 THR A O 1
ATOM 1214 N N . LEU A 1 156 ? -10.788 10.304 -10.665 1.00 95.31 156 LEU A N 1
ATOM 1215 C CA . LEU A 1 156 ? -11.619 11.078 -9.739 1.00 95.31 156 LEU A CA 1
ATOM 1216 C C . LEU A 1 156 ? -10.768 11.665 -8.615 1.00 95.31 156 LEU A C 1
ATOM 1218 O O . LEU A 1 156 ? -10.933 12.829 -8.265 1.00 95.31 156 LEU A O 1
ATOM 1222 N N . ALA A 1 157 ? -9.865 10.854 -8.066 1.00 96.25 157 ALA A N 1
ATOM 1223 C CA . ALA A 1 157 ? -8.921 11.274 -7.049 1.00 96.25 157 ALA A CA 1
ATOM 1224 C C . ALA A 1 157 ? -7.677 10.386 -7.109 1.00 96.25 157 ALA A C 1
ATOM 1226 O O . ALA A 1 157 ? -7.718 9.195 -6.791 1.00 96.25 157 ALA A O 1
ATOM 1227 N N . ASP A 1 158 ? -6.561 10.965 -7.539 1.00 97.56 158 ASP A N 1
ATOM 1228 C CA . ASP A 1 158 ? -5.295 10.256 -7.632 1.00 97.56 158 ASP A CA 1
ATOM 1229 C C . ASP A 1 158 ? -4.620 10.205 -6.255 1.00 97.56 158 ASP A C 1
ATOM 1231 O O . ASP A 1 158 ? -3.846 11.088 -5.884 1.00 97.56 158 ASP A O 1
ATOM 1235 N N . MET A 1 159 ? -4.903 9.144 -5.492 1.00 97.56 159 MET A N 1
ATOM 1236 C CA . MET A 1 159 ? -4.379 8.965 -4.131 1.00 97.56 159 MET A CA 1
ATOM 1237 C C . MET A 1 159 ? 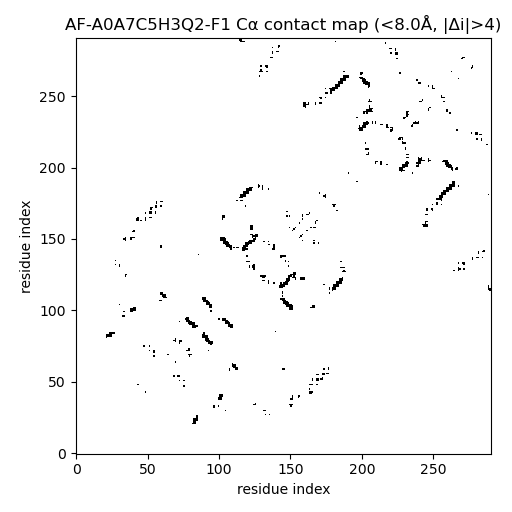-2.846 9.003 -4.047 1.00 97.56 159 MET A C 1
ATOM 1239 O O . MET A 1 159 ? -2.308 9.350 -2.998 1.00 97.56 159 MET A O 1
ATOM 1243 N N . ALA A 1 160 ? -2.139 8.690 -5.137 1.00 97.69 160 ALA A N 1
ATOM 1244 C CA . ALA A 1 160 ? -0.681 8.725 -5.189 1.00 97.69 160 ALA A CA 1
ATOM 1245 C C . ALA A 1 160 ? -0.116 10.141 -5.397 1.00 97.69 160 ALA A C 1
ATOM 1247 O O . ALA A 1 160 ? 1.057 10.382 -5.111 1.00 97.69 160 ALA A O 1
ATOM 1248 N N . HIS A 1 161 ? -0.929 11.081 -5.887 1.00 97.56 161 HIS A N 1
ATOM 1249 C CA . HIS A 1 161 ? -0.521 12.447 -6.233 1.00 97.56 161 HIS A CA 1
ATOM 1250 C C . HIS A 1 161 ? -1.252 13.539 -5.440 1.00 97.56 161 HIS A C 1
ATOM 1252 O O . HIS A 1 161 ? -0.952 14.717 -5.622 1.00 97.56 161 HIS A O 1
ATOM 1258 N N . MET A 1 162 ? -2.186 13.168 -4.565 1.00 97.19 162 MET A N 1
ATOM 1259 C CA . MET A 1 162 ? -2.935 14.100 -3.725 1.00 97.19 162 MET A CA 1
ATOM 1260 C C . MET A 1 162 ? -2.403 14.124 -2.294 1.00 97.19 162 MET A C 1
ATOM 1262 O O . MET A 1 162 ? -2.227 13.082 -1.657 1.00 97.19 162 MET A O 1
ATOM 1266 N N . ASP A 1 163 ? -2.204 15.332 -1.777 1.00 93.62 163 ASP A N 1
ATOM 1267 C CA . ASP A 1 163 ? -2.159 15.587 -0.345 1.00 93.62 163 ASP A CA 1
ATOM 1268 C C . ASP A 1 163 ? -3.588 15.720 0.217 1.00 93.62 163 ASP A C 1
ATOM 1270 O O . ASP A 1 163 ? -4.578 15.671 -0.513 1.00 93.62 163 ASP A O 1
ATOM 1274 N N . GLY A 1 164 ? -3.717 15.791 1.544 1.00 96.00 164 GLY A N 1
ATOM 1275 C CA . GLY A 1 164 ? -5.020 16.015 2.179 1.00 96.00 164 GLY A CA 1
ATOM 1276 C C . GLY A 1 164 ? -6.034 14.879 1.998 1.00 96.00 164 GLY A C 1
ATOM 1277 O O . GLY A 1 164 ? -7.232 15.127 1.915 1.00 96.00 164 GLY A O 1
ATOM 1278 N N . THR A 1 165 ? -5.582 13.626 1.932 1.00 98.31 165 THR A N 1
ATOM 1279 C CA . THR A 1 165 ? -6.458 12.445 1.855 1.00 98.31 165 THR A CA 1
ATOM 1280 C C . THR A 1 165 ? -6.316 11.578 3.104 1.00 98.31 165 THR A C 1
ATOM 1282 O O . THR A 1 165 ? -5.264 11.573 3.745 1.00 98.31 165 THR A O 1
ATOM 1285 N N . TYR A 1 166 ? -7.325 10.757 3.417 1.00 98.62 166 TYR A N 1
ATOM 1286 C CA . TYR A 1 166 ? -7.189 9.726 4.456 1.00 98.62 166 TYR A CA 1
ATOM 1287 C C . TYR A 1 166 ? -6.019 8.765 4.164 1.00 98.62 166 TYR A C 1
ATOM 1289 O O . TYR A 1 166 ? -5.357 8.285 5.080 1.00 98.62 166 TYR A O 1
ATOM 1297 N N . PHE A 1 167 ? -5.706 8.525 2.884 1.00 98.38 167 PHE A N 1
ATOM 1298 C CA . PHE A 1 167 ? -4.553 7.733 2.443 1.00 98.38 167 PHE A CA 1
ATOM 1299 C C . PHE A 1 167 ? -3.212 8.393 2.816 1.00 98.38 167 PHE A C 1
ATOM 1301 O O . PHE A 1 167 ? -2.278 7.732 3.281 1.00 98.38 167 PHE A O 1
ATOM 1308 N N . GLN A 1 168 ? -3.131 9.717 2.674 1.00 98.31 168 GLN A N 1
ATOM 1309 C CA . GLN A 1 168 ? -1.991 10.515 3.109 1.00 98.31 168 GLN A CA 1
ATOM 1310 C C . GLN A 1 168 ? -1.869 10.522 4.641 1.00 98.31 168 GLN A C 1
ATOM 1312 O O . GLN A 1 168 ? -0.777 10.258 5.144 1.00 98.31 168 GLN A O 1
ATOM 1317 N N . SER A 1 169 ? -2.975 10.730 5.371 1.00 98.69 169 SER A N 1
ATOM 1318 C CA . SER A 1 169 ? -3.010 10.662 6.842 1.00 98.69 169 SER A CA 1
ATOM 1319 C C . SER A 1 169 ? -2.535 9.310 7.364 1.00 98.69 169 SER A C 1
ATOM 1321 O O . SER A 1 169 ? -1.666 9.264 8.229 1.00 98.69 169 SER A O 1
ATOM 1323 N N . PHE A 1 170 ? -3.015 8.205 6.783 1.00 98.81 170 PHE A N 1
ATOM 1324 C CA . PHE A 1 170 ? -2.533 6.859 7.099 1.00 98.81 170 PHE A CA 1
ATOM 1325 C C . PHE A 1 170 ? -1.009 6.752 6.951 1.00 98.81 170 PHE A C 1
ATOM 1327 O O . PHE A 1 170 ? -0.325 6.244 7.838 1.00 98.81 170 PHE A O 1
ATOM 1334 N N . THR A 1 171 ? -0.465 7.265 5.844 1.00 98.62 171 THR A N 1
ATOM 1335 C CA . THR A 1 171 ? 0.974 7.205 5.545 1.00 98.62 171 THR A CA 1
ATOM 1336 C C . THR A 1 171 ? 1.799 7.941 6.598 1.00 98.62 171 THR A C 1
ATOM 1338 O O . THR A 1 171 ? 2.788 7.408 7.103 1.00 98.62 171 THR A O 1
ATOM 1341 N N . THR A 1 172 ? 1.410 9.172 6.930 1.00 98.38 172 THR A N 1
ATOM 1342 C CA . THR A 1 172 ? 2.149 9.996 7.890 1.00 98.38 172 THR A CA 1
ATOM 1343 C C . THR A 1 172 ? 1.990 9.486 9.315 1.00 98.38 172 THR A C 1
ATOM 1345 O O . THR A 1 172 ? 2.976 9.458 10.046 1.00 98.38 172 THR A O 1
ATOM 1348 N N . SER A 1 173 ? 0.799 9.010 9.698 1.00 98.62 173 SER A N 1
ATOM 1349 C CA . SER A 1 173 ? 0.572 8.377 11.002 1.00 98.62 173 SER A CA 1
ATOM 1350 C C . SER A 1 173 ? 1.392 7.097 11.153 1.00 98.62 173 SER A C 1
ATOM 1352 O O . SER A 1 173 ? 1.986 6.874 12.206 1.00 98.62 173 SER A O 1
ATOM 1354 N N . PHE A 1 174 ? 1.514 6.294 10.088 1.00 98.56 174 PHE A N 1
ATOM 1355 C CA . PHE A 1 174 ? 2.392 5.126 10.084 1.00 98.56 174 PHE A CA 1
ATOM 1356 C C . PHE A 1 174 ? 3.845 5.502 10.364 1.00 98.56 174 PHE A C 1
ATOM 1358 O O . PHE A 1 174 ? 4.440 4.952 11.283 1.00 98.56 174 PHE A O 1
ATOM 1365 N N . ALA A 1 175 ? 4.409 6.463 9.633 1.00 97.56 175 ALA A N 1
ATOM 1366 C CA . ALA A 1 175 ? 5.794 6.881 9.850 1.00 97.56 175 ALA A CA 1
ATOM 1367 C C . ALA A 1 175 ? 6.019 7.583 11.198 1.00 97.56 175 ALA A C 1
ATOM 1369 O O . ALA A 1 175 ? 7.114 7.508 11.752 1.00 97.56 175 ALA A O 1
ATOM 1370 N N . TYR A 1 176 ? 4.991 8.236 11.742 1.00 97.31 176 TYR A N 1
ATOM 1371 C CA . TYR A 1 176 ? 5.038 8.840 13.069 1.00 97.31 176 TYR A CA 1
ATOM 1372 C C . TYR A 1 176 ? 5.111 7.784 14.180 1.00 97.31 176 TYR A C 1
ATOM 1374 O O . TYR A 1 176 ? 6.003 7.844 15.024 1.00 97.31 176 TYR A O 1
ATOM 1382 N N . VAL A 1 177 ? 4.215 6.791 14.161 1.00 97.25 177 VAL A N 1
ATOM 1383 C CA . VAL A 1 177 ? 4.190 5.697 15.154 1.00 97.25 177 VAL A CA 1
ATOM 1384 C C . VAL A 1 177 ? 5.350 4.726 14.954 1.00 97.25 177 VAL A C 1
ATOM 1386 O O . VAL A 1 177 ? 5.873 4.155 15.909 1.00 97.25 177 VAL A O 1
ATOM 1389 N N . CYS A 1 178 ? 5.777 4.556 13.706 1.00 96.31 178 CYS A N 1
ATOM 1390 C CA . CYS A 1 178 ? 6.834 3.648 13.303 1.00 96.31 178 CYS A CA 1
ATOM 1391 C C . CYS A 1 178 ? 7.974 4.423 12.620 1.00 96.31 178 CYS A C 1
ATOM 1393 O O . CYS A 1 178 ? 8.089 4.372 11.394 1.00 96.31 178 CYS A O 1
ATOM 1395 N N . PRO A 1 179 ? 8.861 5.107 13.370 1.00 93.50 179 PRO A N 1
ATOM 1396 C CA . PRO A 1 179 ? 9.894 5.967 12.784 1.00 93.50 179 PRO A CA 1
ATOM 1397 C C . PRO A 1 179 ? 10.869 5.242 11.855 1.00 93.50 179 PRO A C 1
ATOM 1399 O O . PRO A 1 179 ? 11.453 5.861 10.974 1.00 93.50 179 PRO A O 1
ATOM 1402 N N . THR A 1 180 ? 11.057 3.937 12.055 1.00 94.56 180 THR A N 1
ATOM 1403 C CA . THR A 1 180 ? 11.878 3.049 11.217 1.00 94.56 180 THR A CA 1
ATOM 1404 C C . THR A 1 180 ? 11.042 2.224 10.232 1.00 94.56 180 THR A C 1
ATOM 1406 O O . THR A 1 180 ? 11.525 1.269 9.624 1.00 94.56 180 THR A O 1
ATOM 1409 N N . GLY A 1 181 ? 9.758 2.553 10.105 1.00 95.69 181 GLY A N 1
ATOM 1410 C CA . GLY A 1 181 ? 8.802 1.835 9.284 1.00 95.69 181 GLY A CA 1
ATOM 1411 C C . GLY A 1 181 ? 9.123 1.928 7.797 1.00 95.69 181 GLY A C 1
ATOM 1412 O O . GLY A 1 181 ? 9.716 2.892 7.302 1.00 95.69 181 GLY A O 1
ATOM 1413 N N . ARG A 1 182 ? 8.700 0.905 7.064 1.00 97.25 182 ARG A N 1
ATOM 1414 C CA . ARG A 1 182 ? 8.809 0.848 5.608 1.00 97.25 182 ARG A CA 1
ATOM 1415 C C . ARG A 1 182 ? 7.416 0.878 5.007 1.00 97.25 182 ARG A C 1
ATOM 1417 O O . ARG A 1 182 ? 6.514 0.217 5.507 1.00 97.25 182 ARG A O 1
ATOM 1424 N N . VAL A 1 183 ? 7.246 1.637 3.936 1.00 98.44 183 VAL A N 1
ATOM 1425 C CA . VAL A 1 183 ? 6.001 1.717 3.176 1.00 98.44 183 VAL A CA 1
ATOM 1426 C C . VAL A 1 183 ? 6.284 1.206 1.773 1.00 98.44 183 VAL A C 1
ATOM 1428 O O . VAL A 1 183 ? 7.028 1.847 1.031 1.00 98.44 183 VAL A O 1
ATOM 1431 N N . ILE A 1 184 ? 5.710 0.058 1.411 1.00 98.69 184 ILE A N 1
ATOM 1432 C CA . ILE A 1 184 ? 5.729 -0.440 0.033 1.00 98.69 184 ILE A CA 1
ATOM 1433 C C . ILE A 1 184 ? 4.417 -0.036 -0.631 1.00 98.69 184 ILE A C 1
ATOM 1435 O O . ILE A 1 184 ? 3.344 -0.467 -0.208 1.00 98.69 184 ILE A O 1
ATOM 1439 N N . GLN A 1 185 ? 4.501 0.778 -1.679 1.00 98.81 185 GLN A N 1
ATOM 1440 C CA . GLN A 1 185 ? 3.348 1.209 -2.459 1.00 98.81 185 GLN A CA 1
ATOM 1441 C C . GLN A 1 185 ? 3.369 0.540 -3.835 1.00 98.81 185 GLN A C 1
ATOM 1443 O O . GLN A 1 185 ? 4.306 0.729 -4.610 1.00 98.81 185 GLN A O 1
ATOM 1448 N N . ILE A 1 186 ? 2.344 -0.267 -4.104 1.00 98.75 186 ILE A N 1
ATOM 1449 C CA . ILE A 1 186 ? 2.215 -1.127 -5.278 1.00 98.75 186 ILE A CA 1
ATOM 1450 C C . ILE A 1 186 ? 1.362 -0.430 -6.338 1.00 98.75 186 ILE A C 1
ATOM 1452 O O . ILE A 1 186 ? 0.200 -0.105 -6.096 1.00 98.75 186 ILE A O 1
ATOM 1456 N N . HIS A 1 187 ? 1.942 -0.291 -7.522 1.00 98.75 187 HIS A N 1
ATOM 1457 C CA . HIS A 1 187 ? 1.358 0.257 -8.741 1.00 98.75 187 HIS A CA 1
ATOM 1458 C C . HIS A 1 187 ? 1.441 -0.758 -9.877 1.00 98.75 187 HIS A C 1
ATOM 1460 O O . HIS A 1 187 ? 2.090 -1.809 -9.777 1.00 98.75 187 HIS A O 1
ATOM 1466 N N . GLY A 1 188 ? 0.765 -0.452 -10.974 1.00 98.31 188 GLY A N 1
ATOM 1467 C CA . GLY A 1 188 ? 0.838 -1.217 -12.198 1.00 98.31 188 GLY A CA 1
ATOM 1468 C C . GLY A 1 188 ? 1.096 -0.345 -13.415 1.00 98.31 188 GLY A C 1
ATOM 1469 O O . GLY A 1 188 ? 0.396 0.627 -13.661 1.00 98.31 188 GLY A O 1
ATOM 1470 N N . PHE A 1 189 ? 1.987 -0.805 -14.289 1.00 98.00 189 PHE A N 1
ATOM 1471 C CA . PHE A 1 189 ? 2.162 -0.197 -15.604 1.00 98.00 189 PHE A CA 1
ATOM 1472 C C . PHE A 1 189 ? 1.775 -1.160 -16.729 1.00 98.00 189 PHE A C 1
ATOM 1474 O O . PHE A 1 189 ? 1.700 -2.386 -16.558 1.00 98.00 189 PHE A O 1
ATOM 1481 N N . ALA A 1 190 ? 1.486 -0.582 -17.894 1.00 96.00 190 ALA A N 1
ATOM 1482 C CA . ALA A 1 190 ? 1.300 -1.301 -19.146 1.00 96.00 190 ALA A CA 1
ATOM 1483 C C . ALA A 1 190 ? 2.595 -1.192 -19.969 1.00 96.00 190 ALA A C 1
ATOM 1485 O O . ALA A 1 190 ? 2.979 -0.068 -20.305 1.00 96.00 190 ALA A O 1
ATOM 1486 N N . PRO A 1 191 ? 3.260 -2.309 -20.325 1.00 93.12 191 PRO A N 1
ATOM 1487 C CA . PRO A 1 191 ? 4.496 -2.272 -21.114 1.00 93.12 191 PRO A CA 1
ATOM 1488 C C . PRO A 1 191 ? 4.365 -1.517 -22.445 1.00 93.12 191 PRO A C 1
ATOM 1490 O O . PRO A 1 191 ? 5.303 -0.857 -22.873 1.00 93.12 191 PRO A O 1
ATOM 1493 N N . SER A 1 192 ? 3.176 -1.512 -23.061 1.00 94.00 192 SER A N 1
ATOM 1494 C CA . SER A 1 192 ? 2.895 -0.747 -24.287 1.00 94.00 192 SER A CA 1
ATOM 1495 C C . SER A 1 192 ? 3.112 0.765 -24.149 1.00 94.00 192 SER A C 1
ATOM 1497 O O . SER A 1 192 ? 3.336 1.435 -25.151 1.00 94.00 192 SER A O 1
ATOM 1499 N N . ASN A 1 193 ? 3.047 1.309 -22.929 1.00 95.31 193 ASN A N 1
ATOM 1500 C CA . ASN A 1 193 ? 3.300 2.727 -22.664 1.00 95.31 193 ASN A CA 1
ATOM 1501 C C . ASN A 1 193 ? 4.802 3.035 -22.513 1.00 95.31 193 ASN A C 1
ATOM 1503 O O . ASN A 1 193 ? 5.183 4.204 -22.509 1.00 95.31 193 ASN A O 1
ATOM 1507 N N . TYR A 1 194 ? 5.642 2.003 -22.384 1.00 95.62 194 TYR A N 1
ATOM 1508 C CA . TYR A 1 194 ? 7.084 2.093 -22.147 1.00 95.62 194 TYR A CA 1
ATOM 1509 C C . TYR A 1 194 ? 7.823 1.031 -22.980 1.00 95.62 194 TYR A C 1
ATOM 1511 O O . TYR A 1 194 ? 8.417 0.117 -22.413 1.00 95.62 194 TYR A O 1
ATOM 1519 N N . PRO A 1 195 ? 7.788 1.115 -24.322 1.00 91.69 195 PRO A N 1
ATOM 1520 C CA . PRO A 1 195 ? 8.289 0.051 -25.198 1.00 91.69 195 PRO A CA 1
ATOM 1521 C C . PRO A 1 195 ? 9.785 -0.256 -25.020 1.00 91.69 195 PRO A C 1
ATOM 1523 O O . PRO A 1 195 ? 10.202 -1.383 -25.254 1.00 91.69 195 PRO A O 1
ATOM 1526 N N . GLU A 1 196 ? 10.574 0.723 -24.572 1.00 92.88 196 GLU A N 1
ATOM 1527 C CA . GLU A 1 196 ? 12.017 0.575 -24.323 1.00 92.88 196 GLU A CA 1
ATOM 1528 C C . GLU A 1 196 ? 12.342 0.024 -22.920 1.00 92.88 196 GLU A C 1
ATOM 1530 O O . GLU A 1 196 ? 13.499 -0.249 -22.604 1.00 92.88 196 GLU A O 1
ATOM 1535 N N . LEU A 1 197 ? 11.340 -0.122 -22.042 1.00 96.25 197 LEU A N 1
ATOM 1536 C CA . LEU A 1 197 ? 11.524 -0.655 -20.695 1.00 96.25 197 LEU A CA 1
ATOM 1537 C C . LEU A 1 197 ? 11.409 -2.182 -20.711 1.00 96.25 197 LEU A C 1
ATOM 1539 O O . LEU A 1 197 ? 10.311 -2.735 -20.733 1.00 96.25 197 LEU A O 1
ATOM 1543 N N . ASN A 1 198 ? 12.549 -2.861 -20.613 1.00 95.19 198 ASN A N 1
ATOM 1544 C CA . ASN A 1 198 ? 12.604 -4.306 -20.410 1.00 95.19 198 ASN A CA 1
ATOM 1545 C C . ASN A 1 198 ? 12.654 -4.642 -18.910 1.00 95.19 198 ASN A C 1
ATOM 1547 O O . ASN A 1 198 ? 13.722 -4.927 -18.373 1.00 95.19 198 ASN A O 1
ATOM 1551 N N . ALA A 1 199 ? 11.514 -4.550 -18.224 1.00 98.25 199 ALA A N 1
ATOM 1552 C CA . ALA A 1 199 ? 11.392 -4.918 -16.815 1.00 98.25 199 ALA A CA 1
ATOM 1553 C C . ALA A 1 199 ? 9.996 -5.467 -16.494 1.00 98.25 199 ALA A C 1
ATOM 1555 O O . ALA A 1 199 ? 8.990 -4.975 -17.005 1.00 98.25 199 ALA A O 1
ATOM 1556 N N . ASP A 1 200 ? 9.939 -6.445 -15.594 1.00 98.62 200 ASP A N 1
ATOM 1557 C CA . ASP A 1 200 ? 8.704 -6.920 -14.967 1.00 98.62 200 ASP A CA 1
ATOM 1558 C C . ASP A 1 200 ? 8.308 -6.030 -13.787 1.00 98.62 200 ASP A C 1
ATOM 1560 O O . ASP A 1 200 ? 7.121 -5.837 -13.510 1.00 98.62 200 ASP A O 1
ATOM 1564 N N . VAL A 1 201 ? 9.309 -5.491 -13.083 1.00 98.81 201 VAL A N 1
ATOM 1565 C CA . VAL A 1 201 ? 9.135 -4.618 -11.922 1.00 98.81 201 VAL A CA 1
ATOM 1566 C C . VAL A 1 201 ? 10.106 -3.445 -11.995 1.00 98.81 201 VAL A C 1
ATOM 1568 O O . VAL A 1 201 ? 11.290 -3.632 -12.267 1.00 98.81 201 VAL A O 1
ATOM 1571 N N . VAL A 1 202 ? 9.631 -2.239 -11.685 1.00 98.81 202 VAL A N 1
ATOM 1572 C CA . VAL A 1 202 ? 10.491 -1.085 -11.395 1.00 98.81 202 VAL A CA 1
ATOM 1573 C C . VAL A 1 202 ? 10.377 -0.732 -9.917 1.00 98.81 202 VAL A C 1
ATOM 1575 O O . VAL A 1 202 ? 9.279 -0.480 -9.418 1.00 98.81 202 VAL A O 1
ATOM 1578 N N . LEU A 1 203 ? 11.511 -0.700 -9.216 1.00 98.75 203 LEU A N 1
ATOM 1579 C CA . LEU A 1 203 ? 11.595 -0.202 -7.845 1.00 98.75 203 LEU A CA 1
ATOM 1580 C C . LEU A 1 203 ? 12.153 1.219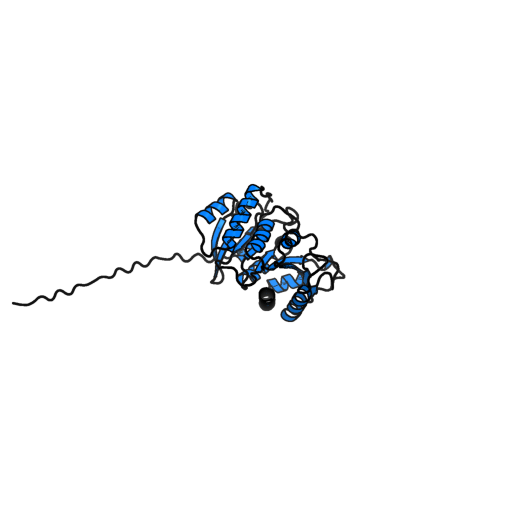 -7.819 1.00 98.75 203 LEU A C 1
ATOM 1582 O O . LEU A 1 203 ? 13.120 1.537 -8.507 1.00 98.75 203 LEU A O 1
ATOM 1586 N N . SER A 1 204 ? 11.582 2.069 -6.972 1.00 98.62 204 SER A N 1
ATOM 1587 C CA . SER A 1 204 ? 12.069 3.427 -6.733 1.00 98.62 204 SER A CA 1
ATOM 1588 C C . SER A 1 204 ? 11.891 3.837 -5.274 1.00 98.62 204 SER A C 1
ATOM 1590 O O . SER A 1 204 ? 10.988 3.373 -4.585 1.00 98.62 204 SER A O 1
ATOM 1592 N N . ALA A 1 205 ? 12.710 4.781 -4.816 1.00 97.75 205 ALA A N 1
ATOM 1593 C CA . ALA A 1 205 ? 12.507 5.478 -3.545 1.00 97.75 205 ALA A CA 1
ATOM 1594 C C . ALA A 1 205 ? 11.642 6.755 -3.680 1.00 97.75 205 ALA A C 1
ATOM 1596 O O . ALA A 1 205 ? 11.594 7.575 -2.764 1.00 97.75 205 ALA A O 1
ATOM 1597 N N . GLY A 1 206 ? 11.003 6.982 -4.837 1.00 97.38 206 GLY A N 1
ATOM 1598 C CA . GLY A 1 206 ? 10.204 8.188 -5.101 1.00 97.38 206 GLY A CA 1
ATOM 1599 C C . GLY A 1 206 ? 11.047 9.465 -5.235 1.00 97.38 206 GLY A C 1
ATOM 1600 O O . GLY A 1 206 ? 10.594 10.564 -4.905 1.00 97.38 206 GLY A O 1
ATOM 1601 N N . THR A 1 207 ? 12.309 9.335 -5.658 1.00 95.94 207 THR A N 1
ATOM 1602 C CA . THR A 1 207 ? 13.278 10.438 -5.760 1.00 95.94 207 THR A CA 1
ATOM 1603 C C . THR A 1 207 ? 14.334 10.169 -6.836 1.00 95.94 207 THR A C 1
ATOM 1605 O O . THR A 1 207 ? 14.679 9.023 -7.102 1.00 95.94 207 THR A O 1
ATOM 1608 N N . ASN A 1 208 ? 14.899 11.237 -7.408 1.00 95.31 208 ASN A N 1
ATOM 1609 C CA . ASN A 1 208 ? 16.035 11.176 -8.341 1.00 95.31 208 ASN A CA 1
ATOM 1610 C C . ASN A 1 208 ? 17.384 10.929 -7.648 1.00 95.31 208 ASN A C 1
ATOM 1612 O O . ASN A 1 208 ? 18.399 10.751 -8.313 1.00 95.31 208 ASN A O 1
ATOM 1616 N N . LYS A 1 209 ? 17.416 10.980 -6.314 1.00 94.25 209 LYS A N 1
ATOM 1617 C CA . LYS A 1 209 ? 18.606 10.722 -5.496 1.00 94.25 209 LYS A CA 1
ATOM 1618 C C . LYS A 1 209 ? 18.322 9.514 -4.606 1.00 94.25 209 LYS A C 1
ATOM 1620 O O . LYS A 1 209 ? 18.029 9.708 -3.424 1.00 94.25 209 LYS A O 1
ATOM 1625 N N . PRO A 1 210 ? 18.267 8.298 -5.172 1.00 91.19 210 PRO A N 1
ATOM 1626 C CA . PRO A 1 210 ? 17.879 7.133 -4.401 1.00 91.19 210 PRO A CA 1
ATOM 1627 C C . PRO A 1 210 ? 18.955 6.791 -3.358 1.00 91.19 210 PRO A C 1
ATOM 1629 O O . PRO A 1 210 ? 20.142 7.051 -3.560 1.00 91.19 210 PRO A O 1
ATOM 1632 N N . PRO A 1 211 ? 18.547 6.203 -2.231 1.00 93.12 211 PRO A N 1
ATOM 1633 C CA . PRO A 1 211 ? 19.460 5.677 -1.229 1.00 93.12 211 PRO A CA 1
ATOM 1634 C C . PRO A 1 211 ? 20.083 4.344 -1.671 1.00 93.12 211 PRO A C 1
ATOM 1636 O O . PRO A 1 211 ? 19.490 3.580 -2.432 1.00 93.12 211 PRO A O 1
ATOM 1639 N N . ASN A 1 212 ? 21.245 4.013 -1.100 1.00 90.81 212 ASN A N 1
ATOM 1640 C CA . ASN A 1 212 ? 22.013 2.810 -1.454 1.00 90.81 212 ASN A CA 1
ATOM 1641 C C . ASN A 1 212 ? 21.269 1.486 -1.203 1.00 90.81 212 ASN A C 1
ATOM 1643 O O . ASN A 1 212 ? 21.610 0.475 -1.806 1.00 90.81 212 ASN A O 1
ATOM 1647 N N . TRP A 1 213 ? 20.263 1.458 -0.320 1.00 93.88 213 TRP A N 1
ATOM 1648 C CA . TRP A 1 213 ? 19.501 0.232 -0.056 1.00 93.88 213 TRP A CA 1
ATOM 1649 C C . TRP A 1 213 ? 18.626 -0.198 -1.243 1.00 93.88 213 TRP A C 1
ATOM 1651 O O . TRP A 1 213 ? 18.252 -1.367 -1.319 1.00 93.88 213 TRP A O 1
ATOM 1661 N N . LEU A 1 214 ? 18.301 0.712 -2.173 1.00 96.94 214 LEU A N 1
ATOM 1662 C CA . LEU A 1 214 ? 17.356 0.439 -3.260 1.00 96.94 214 LEU A CA 1
ATOM 1663 C C . LEU A 1 214 ? 17.853 -0.664 -4.199 1.00 96.94 214 LEU A C 1
ATOM 1665 O O . LEU A 1 214 ? 17.092 -1.564 -4.547 1.00 96.94 214 LEU A O 1
ATOM 1669 N N . THR A 1 215 ? 19.130 -0.626 -4.574 1.00 96.06 215 THR A N 1
ATOM 1670 C CA . THR A 1 215 ? 19.726 -1.624 -5.473 1.00 96.06 215 THR A CA 1
ATOM 1671 C C . THR A 1 215 ? 19.797 -2.999 -4.815 1.00 96.06 215 THR A C 1
ATOM 1673 O O . THR A 1 215 ? 19.497 -3.997 -5.464 1.00 96.06 215 THR A O 1
ATOM 1676 N N . ASN A 1 216 ? 20.080 -3.063 -3.509 1.00 96.81 216 ASN A N 1
ATOM 1677 C CA . ASN A 1 216 ? 20.032 -4.316 -2.750 1.00 96.81 216 ASN A CA 1
ATOM 1678 C C . ASN A 1 216 ? 18.620 -4.915 -2.741 1.00 96.81 216 ASN A C 1
ATOM 1680 O O . ASN A 1 216 ? 18.461 -6.126 -2.881 1.00 96.81 216 ASN A O 1
ATOM 1684 N N . TYR A 1 217 ? 17.590 -4.077 -2.599 1.00 97.88 217 TYR A N 1
ATOM 1685 C CA . TYR A 1 217 ? 16.198 -4.525 -2.626 1.00 97.88 217 TYR A CA 1
ATOM 1686 C C . TYR A 1 217 ? 15.780 -5.009 -4.017 1.00 97.88 217 TYR A C 1
ATOM 1688 O O . TYR A 1 217 ? 15.130 -6.049 -4.111 1.00 97.88 217 TYR A O 1
ATOM 1696 N N . ALA A 1 218 ? 16.186 -4.309 -5.080 1.00 98.25 218 ALA A N 1
ATOM 1697 C CA . ALA A 1 218 ? 15.925 -4.714 -6.462 1.00 98.25 218 ALA A CA 1
ATOM 1698 C C . ALA A 1 218 ? 16.615 -6.039 -6.814 1.00 98.25 218 ALA A C 1
ATOM 1700 O O . ALA A 1 218 ? 15.973 -6.951 -7.334 1.00 98.25 218 ALA A O 1
ATOM 1701 N N . TYR A 1 219 ? 17.890 -6.182 -6.447 1.00 98.06 219 TYR A N 1
ATOM 1702 C CA . TYR A 1 219 ? 18.652 -7.415 -6.638 1.00 98.06 219 TYR A CA 1
ATOM 1703 C C . TYR A 1 219 ? 18.036 -8.594 -5.876 1.00 98.06 219 TYR A C 1
ATOM 1705 O O . TYR A 1 219 ? 17.862 -9.674 -6.438 1.00 98.06 219 TYR A O 1
ATOM 1713 N N . ALA A 1 220 ? 17.646 -8.387 -4.613 1.00 98.25 220 ALA A N 1
ATOM 1714 C CA . ALA A 1 220 ? 16.972 -9.417 -3.828 1.00 98.25 220 ALA A CA 1
ATOM 1715 C C . ALA A 1 220 ? 15.634 -9.828 -4.459 1.00 98.25 220 ALA A C 1
ATOM 1717 O O . ALA A 1 220 ? 15.363 -11.022 -4.563 1.00 98.25 220 ALA A O 1
ATOM 1718 N N . LEU A 1 221 ? 14.823 -8.867 -4.920 1.00 98.56 221 LEU A N 1
ATOM 1719 C CA . LEU A 1 221 ? 13.552 -9.168 -5.582 1.00 98.56 221 LEU A CA 1
ATOM 1720 C C . LEU A 1 221 ? 13.770 -10.004 -6.845 1.00 98.56 221 LEU A C 1
ATOM 1722 O O . LEU A 1 221 ? 13.091 -11.015 -7.024 1.00 98.56 221 LEU A O 1
ATOM 1726 N N . SER A 1 222 ? 14.732 -9.611 -7.684 1.00 98.56 222 SER A N 1
ATOM 1727 C CA . SER A 1 222 ? 15.065 -10.334 -8.913 1.00 98.56 222 SER A CA 1
ATOM 1728 C C . SER A 1 222 ? 15.507 -11.765 -8.605 1.00 98.56 222 SER A C 1
ATOM 1730 O O . SER A 1 222 ? 14.953 -12.706 -9.164 1.00 98.56 222 SER A O 1
ATOM 1732 N N . ASN A 1 223 ? 16.403 -11.959 -7.633 1.00 98.38 223 ASN A N 1
ATOM 1733 C CA . ASN A 1 223 ? 16.882 -13.292 -7.261 1.00 98.38 223 ASN A CA 1
ATOM 1734 C C . ASN A 1 223 ? 15.808 -14.200 -6.655 1.00 98.38 223 ASN A C 1
ATOM 1736 O O . ASN A 1 223 ? 15.817 -15.400 -6.911 1.00 98.38 223 ASN A O 1
ATOM 1740 N N . ILE A 1 224 ? 14.916 -13.651 -5.827 1.00 98.00 224 ILE A N 1
ATOM 1741 C CA . ILE A 1 224 ? 13.876 -14.435 -5.151 1.00 98.00 224 ILE A CA 1
ATOM 1742 C C . ILE A 1 224 ? 12.776 -14.834 -6.141 1.00 98.00 224 ILE A C 1
ATOM 1744 O O . ILE A 1 224 ? 12.312 -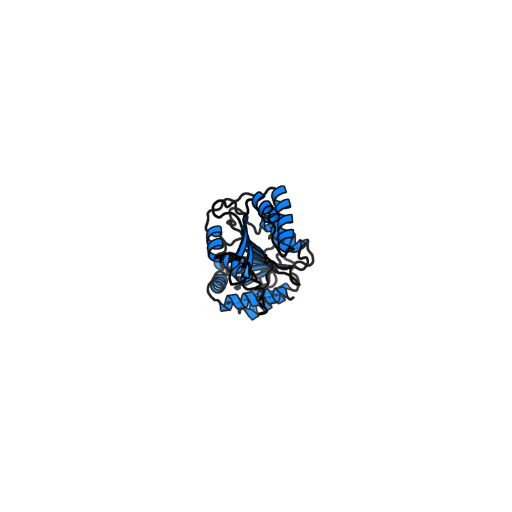15.968 -6.121 1.00 98.00 224 ILE A O 1
ATOM 1748 N N . THR A 1 225 ? 12.349 -13.916 -7.010 1.00 98.06 225 THR A N 1
ATOM 1749 C CA . THR A 1 225 ? 11.168 -14.124 -7.872 1.00 98.06 225 THR A CA 1
ATOM 1750 C C . THR A 1 225 ? 11.499 -14.574 -9.291 1.00 98.06 225 THR A C 1
ATOM 1752 O O . THR A 1 225 ? 10.629 -15.104 -9.979 1.00 98.06 225 THR A O 1
ATOM 1755 N N . GLY A 1 226 ? 12.732 -14.347 -9.748 1.00 98.00 226 GLY A N 1
ATOM 1756 C CA . GLY A 1 226 ? 13.133 -14.509 -11.144 1.00 98.00 226 GLY A CA 1
ATOM 1757 C C . GLY A 1 226 ? 12.650 -13.388 -12.071 1.00 98.00 226 GLY A C 1
ATOM 1758 O O . GLY A 1 226 ? 12.883 -13.467 -13.274 1.00 98.00 226 GLY A O 1
ATOM 1759 N N . PHE A 1 227 ? 11.988 -12.352 -11.546 1.00 98.50 227 PHE A N 1
ATOM 1760 C CA . PHE A 1 227 ? 11.581 -11.188 -12.332 1.00 98.50 227 PHE A CA 1
ATOM 1761 C C . PHE A 1 227 ? 12.776 -10.353 -12.794 1.00 98.50 227 PHE A C 1
ATOM 1763 O O . PHE A 1 227 ? 13.789 -10.223 -12.096 1.00 98.50 227 PHE A O 1
ATOM 1770 N N . ILE A 1 228 ? 12.616 -9.711 -13.950 1.00 98.50 228 ILE A N 1
ATOM 1771 C CA . ILE A 1 228 ? 13.513 -8.650 -14.398 1.00 98.50 228 ILE A CA 1
ATOM 1772 C C . ILE A 1 228 ? 13.150 -7.384 -13.618 1.00 98.50 228 ILE A C 1
ATOM 1774 O O . ILE A 1 228 ? 12.094 -6.785 -13.837 1.00 98.50 228 ILE A O 1
ATOM 1778 N N . VAL A 1 229 ? 14.014 -6.985 -12.684 1.00 98.75 229 VAL A N 1
ATOM 1779 C CA . VAL A 1 229 ? 13.776 -5.836 -11.801 1.00 98.75 229 VAL A CA 1
ATOM 1780 C C . VAL A 1 229 ? 14.725 -4.702 -12.159 1.00 98.75 229 VAL A C 1
ATOM 1782 O O . VAL A 1 229 ? 15.938 -4.874 -12.091 1.00 98.75 229 VAL A O 1
ATOM 1785 N N . ALA A 1 230 ? 14.172 -3.538 -12.489 1.00 98.50 230 ALA A N 1
ATOM 1786 C CA . ALA A 1 230 ? 14.929 -2.311 -12.713 1.00 98.50 230 ALA A CA 1
ATOM 1787 C C . ALA A 1 230 ? 14.842 -1.394 -11.482 1.00 98.50 230 ALA A C 1
ATOM 1789 O O . ALA A 1 230 ? 13.759 -1.160 -10.944 1.00 98.50 230 ALA A O 1
ATOM 1790 N N . ALA A 1 231 ? 15.965 -0.834 -11.040 1.00 98.50 231 ALA A N 1
ATOM 1791 C CA . ALA A 1 231 ? 16.008 0.197 -10.010 1.00 98.50 231 ALA A CA 1
ATOM 1792 C C . ALA A 1 231 ? 16.055 1.593 -10.647 1.00 98.50 231 ALA A C 1
ATOM 1794 O O . ALA A 1 231 ? 17.006 1.953 -11.339 1.00 98.50 231 ALA A O 1
ATOM 1795 N N . TYR A 1 232 ? 15.059 2.430 -10.374 1.00 98.50 232 TYR A N 1
ATOM 1796 C CA . TYR A 1 232 ? 15.079 3.834 -10.777 1.00 98.50 232 TYR A CA 1
ATOM 1797 C C . TYR A 1 232 ? 16.002 4.669 -9.865 1.00 98.50 232 TYR A C 1
ATOM 1799 O O . TYR A 1 232 ? 15.932 4.523 -8.642 1.00 98.50 232 TYR A O 1
ATOM 1807 N N . PRO A 1 233 ? 16.817 5.600 -10.402 1.00 97.62 233 PRO A N 1
ATOM 1808 C CA . PRO A 1 233 ? 16.999 5.959 -11.804 1.00 97.62 233 PRO A CA 1
ATOM 1809 C C . PRO A 1 233 ? 18.222 5.274 -12.446 1.00 97.62 233 PRO A C 1
ATOM 1811 O O . PRO A 1 233 ? 18.745 5.768 -13.441 1.00 97.62 233 PRO A O 1
ATOM 1814 N N . TYR A 1 234 ? 18.742 4.201 -11.841 1.00 97.00 234 TYR A N 1
ATOM 1815 C CA . TYR A 1 234 ? 19.978 3.544 -12.274 1.00 97.00 234 TYR A CA 1
ATOM 1816 C C . TYR A 1 234 ? 19.788 2.743 -13.564 1.00 97.00 234 TYR A C 1
ATOM 1818 O O . TYR A 1 234 ? 20.559 2.910 -14.504 1.00 97.00 234 TYR A O 1
ATOM 1826 N N . ASP A 1 235 ? 18.738 1.925 -13.612 1.00 97.62 235 ASP A N 1
ATOM 182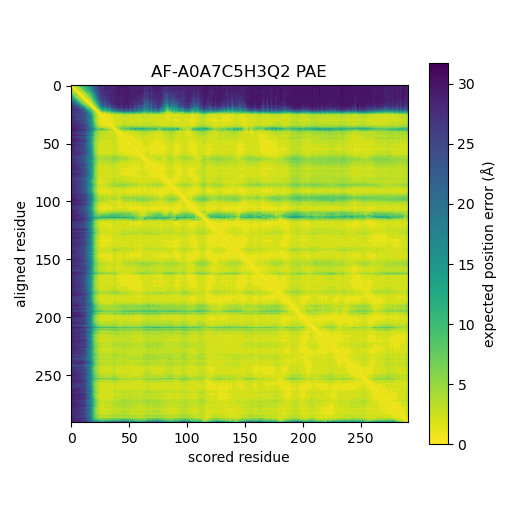7 C CA . ASP A 1 235 ? 18.462 1.005 -14.720 1.00 97.62 235 ASP A CA 1
ATOM 1828 C C . ASP A 1 235 ? 17.402 1.557 -15.688 1.00 97.62 235 ASP A C 1
ATOM 1830 O O . ASP A 1 235 ? 17.258 1.082 -16.811 1.00 97.62 235 ASP A O 1
ATOM 1834 N N . THR A 1 236 ? 16.630 2.562 -15.261 1.00 97.44 236 THR A N 1
ATOM 1835 C CA . THR A 1 236 ? 15.560 3.179 -16.057 1.00 97.44 236 THR A CA 1
ATOM 1836 C C . THR A 1 236 ? 15.333 4.638 -15.673 1.00 97.44 236 THR A C 1
ATOM 1838 O O . THR A 1 236 ? 15.539 5.029 -14.528 1.00 97.44 236 THR A O 1
ATOM 1841 N N . SER A 1 237 ? 14.863 5.449 -16.623 1.00 96.88 237 SER A N 1
ATOM 1842 C CA . SER A 1 237 ? 14.524 6.867 -16.435 1.00 96.88 237 SER A CA 1
ATOM 1843 C C . SER A 1 237 ? 13.018 7.136 -16.298 1.00 96.88 237 SER A C 1
ATOM 1845 O O . SER A 1 237 ? 12.612 8.292 -16.145 1.00 96.88 237 SER A O 1
ATOM 1847 N N . VAL A 1 238 ? 12.184 6.092 -16.300 1.00 97.62 238 VAL A N 1
ATOM 1848 C CA . VAL A 1 238 ? 10.719 6.180 -16.159 1.00 97.62 238 VAL A CA 1
ATOM 1849 C C . VAL A 1 238 ? 10.229 5.460 -14.900 1.00 97.62 238 VAL A C 1
ATOM 1851 O O . VAL A 1 238 ? 10.988 4.746 -14.254 1.00 97.62 238 VAL A O 1
ATOM 1854 N N . LEU A 1 239 ? 8.953 5.657 -14.539 1.00 97.62 239 LEU A N 1
ATOM 1855 C CA . LEU A 1 239 ? 8.285 4.955 -13.425 1.00 97.62 239 LEU A CA 1
ATOM 1856 C C . LEU A 1 239 ? 8.925 5.180 -12.037 1.00 97.62 239 LEU A C 1
ATOM 1858 O O . LEU A 1 239 ? 8.750 4.408 -11.098 1.00 97.62 239 LEU A O 1
ATOM 1862 N N . GLY A 1 240 ? 9.637 6.298 -11.877 1.00 97.50 240 GLY A N 1
ATOM 1863 C CA . GLY A 1 240 ? 10.350 6.630 -10.647 1.00 97.50 240 GLY A CA 1
ATOM 1864 C C . GLY A 1 240 ? 9.493 7.124 -9.479 1.00 97.50 240 GLY A C 1
ATOM 1865 O O . GLY A 1 240 ? 10.053 7.390 -8.417 1.00 97.50 240 GLY A O 1
ATOM 1866 N N . GLY A 1 241 ? 8.179 7.316 -9.643 1.00 97.50 241 GLY A N 1
ATOM 1867 C CA . GLY A 1 241 ? 7.294 7.796 -8.569 1.00 97.50 241 GLY A CA 1
ATOM 1868 C C . GLY A 1 241 ? 7.714 9.141 -7.951 1.00 97.50 241 GLY A C 1
ATOM 1869 O O . GLY A 1 241 ? 7.420 9.416 -6.793 1.00 97.50 241 GLY A O 1
ATOM 1870 N N . THR A 1 242 ? 8.449 9.991 -8.676 1.00 97.62 242 THR A N 1
ATOM 1871 C CA . THR A 1 242 ? 9.112 11.185 -8.105 1.00 97.62 242 THR A CA 1
ATOM 1872 C C . THR A 1 242 ? 8.158 12.314 -7.723 1.00 97.62 242 THR A C 1
ATOM 1874 O O . THR A 1 242 ? 8.535 13.220 -6.980 1.00 97.62 242 THR A O 1
ATOM 1877 N N . ARG A 1 243 ? 6.917 12.249 -8.214 1.00 97.00 243 ARG A N 1
ATOM 1878 C CA . ARG A 1 243 ? 5.820 13.171 -7.887 1.00 97.00 243 ARG A CA 1
ATOM 1879 C C . ARG A 1 243 ? 4.869 12.618 -6.826 1.00 97.00 243 ARG A C 1
ATOM 1881 O O . ARG A 1 243 ? 3.874 13.261 -6.522 1.00 97.00 243 ARG A O 1
ATOM 1888 N N . ASN A 1 244 ? 5.166 11.444 -6.279 1.00 98.50 244 ASN A N 1
ATOM 1889 C CA . ASN A 1 244 ? 4.294 10.775 -5.333 1.00 98.50 244 ASN A CA 1
ATOM 1890 C C . ASN A 1 244 ? 4.182 11.559 -4.011 1.00 98.50 244 ASN A C 1
ATOM 1892 O O . ASN A 1 244 ? 5.200 11.899 -3.395 1.00 98.50 244 ASN A O 1
ATOM 1896 N N . ALA A 1 245 ? 2.953 11.833 -3.574 1.00 98.31 245 ALA A N 1
ATOM 1897 C CA . ALA A 1 245 ? 2.661 12.630 -2.384 1.00 98.31 245 ALA A CA 1
ATOM 1898 C C . ALA A 1 245 ? 3.093 11.918 -1.090 1.00 98.31 245 ALA A C 1
ATOM 1900 O O . ALA A 1 245 ? 3.686 12.536 -0.200 1.00 98.31 245 ALA A O 1
ATOM 1901 N N . GLN A 1 246 ? 2.905 10.598 -1.013 1.00 98.31 246 GLN A N 1
ATOM 1902 C CA . GLN A 1 246 ? 3.318 9.798 0.140 1.00 98.31 246 GLN A CA 1
ATOM 1903 C C . GLN A 1 246 ? 4.840 9.734 0.250 1.00 98.31 246 GLN A C 1
ATOM 1905 O O . GLN A 1 246 ? 5.386 9.987 1.324 1.00 98.31 246 GLN A O 1
ATOM 1910 N N . ALA A 1 247 ? 5.539 9.508 -0.867 1.00 97.69 247 ALA A N 1
ATOM 1911 C CA . ALA A 1 247 ? 6.997 9.596 -0.919 1.00 97.69 247 ALA A CA 1
ATOM 1912 C C . ALA A 1 247 ? 7.492 10.967 -0.444 1.00 97.69 247 ALA A C 1
ATOM 1914 O O . ALA A 1 247 ? 8.467 11.059 0.302 1.00 97.69 247 ALA A O 1
ATOM 1915 N N . ALA A 1 248 ? 6.817 12.040 -0.870 1.00 97.44 248 ALA A N 1
ATOM 1916 C CA . ALA A 1 248 ? 7.172 13.397 -0.491 1.00 97.44 248 ALA A CA 1
ATOM 1917 C C . ALA A 1 248 ? 7.017 13.663 1.004 1.00 97.44 248 ALA A C 1
ATOM 1919 O O . ALA A 1 248 ? 7.932 14.227 1.606 1.00 97.44 248 ALA A O 1
ATOM 1920 N N . ALA A 1 249 ? 5.917 13.218 1.606 1.00 97.12 249 ALA A N 1
ATOM 1921 C CA . ALA A 1 249 ? 5.697 13.365 3.038 1.00 97.12 249 ALA A CA 1
ATOM 1922 C C . ALA A 1 249 ? 6.659 12.511 3.871 1.00 97.12 249 ALA A C 1
ATOM 1924 O O . ALA A 1 249 ? 7.186 12.983 4.876 1.00 97.12 249 ALA A O 1
ATOM 1925 N N . LEU A 1 250 ? 6.962 11.286 3.429 1.00 97.19 250 LEU A N 1
ATOM 1926 C CA . LEU A 1 250 ? 7.866 10.386 4.147 1.00 97.19 250 LEU A CA 1
ATOM 1927 C C . LEU A 1 250 ? 9.307 10.904 4.225 1.00 97.19 250 LEU A C 1
ATOM 1929 O O . LEU A 1 250 ? 10.029 10.534 5.143 1.00 97.19 250 LEU A O 1
ATOM 1933 N N . ARG A 1 251 ? 9.718 11.835 3.351 1.00 94.56 251 ARG A N 1
ATOM 1934 C CA . ARG A 1 251 ? 11.022 12.516 3.469 1.00 94.56 251 ARG A CA 1
ATOM 1935 C C . ARG A 1 251 ? 11.182 13.323 4.761 1.00 94.56 251 ARG A C 1
ATOM 1937 O O . ARG A 1 251 ? 12.312 13.620 5.136 1.00 94.56 251 ARG A O 1
ATOM 1944 N N . GLN A 1 252 ? 10.088 13.670 5.438 1.00 95.00 252 GLN A N 1
ATOM 1945 C CA . GLN A 1 252 ? 10.127 14.329 6.748 1.00 95.00 252 GLN A CA 1
ATOM 1946 C C . GLN A 1 252 ? 10.496 13.359 7.886 1.00 95.00 252 GLN A C 1
ATOM 1948 O O . GLN A 1 252 ? 10.820 13.800 8.985 1.00 95.00 252 GLN A O 1
ATOM 1953 N N . PHE A 1 253 ? 10.494 12.049 7.620 1.00 95.94 253 PHE A N 1
ATOM 1954 C CA . PHE A 1 253 ? 10.794 10.987 8.576 1.00 95.94 253 PHE A CA 1
ATOM 1955 C C . PHE A 1 253 ? 12.108 10.305 8.162 1.00 95.94 253 PHE A C 1
ATOM 1957 O O . PHE A 1 253 ? 12.090 9.362 7.373 1.00 95.94 253 PHE A O 1
ATOM 1964 N N . PRO A 1 254 ? 13.273 10.759 8.663 1.00 91.19 254 PRO A N 1
ATOM 1965 C CA . PRO A 1 254 ? 14.581 10.394 8.103 1.00 91.19 254 PRO A CA 1
ATOM 1966 C C . PRO A 1 254 ? 14.912 8.897 8.173 1.00 91.19 254 PRO A C 1
ATOM 1968 O O . PRO A 1 254 ? 15.748 8.419 7.409 1.00 91.19 254 PRO A O 1
ATOM 1971 N N . ASN A 1 255 ? 14.264 8.163 9.080 1.00 92.81 255 ASN A N 1
ATOM 1972 C CA . ASN A 1 255 ? 14.469 6.729 9.271 1.00 92.81 255 ASN A CA 1
ATOM 1973 C C . ASN A 1 255 ? 13.396 5.867 8.584 1.00 92.81 255 ASN A C 1
ATOM 1975 O O . ASN A 1 255 ? 13.568 4.648 8.502 1.00 92.81 255 ASN A O 1
ATOM 1979 N N . ALA A 1 256 ? 12.322 6.477 8.074 1.00 95.25 256 ALA A N 1
ATOM 1980 C CA . ALA A 1 256 ? 11.294 5.771 7.329 1.00 95.25 256 ALA A CA 1
ATOM 1981 C C . ALA A 1 256 ? 11.755 5.548 5.885 1.00 95.25 256 ALA A C 1
ATOM 1983 O O . ALA A 1 256 ? 12.505 6.343 5.313 1.00 95.25 256 ALA A O 1
ATOM 1984 N N . ARG A 1 257 ? 11.297 4.458 5.267 1.00 96.31 257 ARG A N 1
ATOM 1985 C CA . ARG A 1 257 ? 11.620 4.147 3.866 1.00 96.31 257 ARG A CA 1
ATOM 1986 C C . ARG A 1 257 ? 10.351 4.047 3.040 1.00 96.31 257 ARG A C 1
ATOM 1988 O O . ARG A 1 257 ? 9.417 3.351 3.424 1.00 96.31 257 ARG A O 1
ATOM 1995 N N . PHE A 1 258 ? 10.349 4.699 1.883 1.00 98.00 258 PHE A N 1
ATOM 1996 C CA . PHE A 1 258 ? 9.310 4.544 0.873 1.00 98.00 258 PHE A CA 1
ATOM 1997 C C . PHE A 1 258 ? 9.842 3.710 -0.289 1.00 98.00 258 PHE A C 1
ATOM 1999 O O . PHE A 1 258 ? 10.909 4.013 -0.819 1.00 98.00 258 PHE A O 1
ATOM 2006 N N . ILE A 1 259 ? 9.100 2.677 -0.678 1.00 98.50 259 ILE A N 1
ATOM 2007 C CA . ILE A 1 259 ? 9.429 1.776 -1.777 1.00 98.50 259 ILE A CA 1
ATOM 2008 C C . ILE A 1 259 ? 8.260 1.797 -2.762 1.00 98.50 259 ILE A C 1
ATOM 2010 O O . ILE A 1 259 ? 7.237 1.140 -2.576 1.00 98.50 259 ILE A O 1
ATOM 2014 N N . HIS A 1 260 ? 8.423 2.573 -3.823 1.00 98.75 260 HIS A N 1
ATOM 2015 C CA . HIS A 1 260 ? 7.524 2.598 -4.966 1.00 98.75 260 HIS A CA 1
ATOM 2016 C C . HIS A 1 260 ? 7.781 1.367 -5.833 1.00 98.75 260 HIS A C 1
ATOM 2018 O O . HIS A 1 260 ? 8.919 1.144 -6.249 1.00 98.75 260 HIS A O 1
ATOM 2024 N N . THR A 1 261 ? 6.746 0.573 -6.086 1.00 98.81 261 THR A N 1
ATOM 2025 C CA . THR A 1 261 ? 6.844 -0.701 -6.806 1.00 98.81 261 THR A CA 1
ATOM 2026 C C . THR A 1 261 ? 5.874 -0.701 -7.975 1.00 98.81 261 THR A C 1
ATOM 2028 O O . THR A 1 261 ? 4.670 -0.809 -7.778 1.00 98.81 261 THR A O 1
ATOM 2031 N N . GLU A 1 262 ? 6.395 -0.599 -9.188 1.00 98.81 262 GLU A N 1
ATOM 2032 C CA . GLU A 1 262 ? 5.624 -0.595 -10.433 1.00 98.81 262 GLU A CA 1
ATOM 2033 C C . GLU A 1 262 ? 5.705 -1.971 -11.079 1.00 98.81 262 GLU A C 1
ATOM 2035 O O . GLU A 1 262 ? 6.799 -2.419 -11.410 1.00 98.81 262 GLU A O 1
ATOM 2040 N N . ILE A 1 263 ? 4.573 -2.659 -11.241 1.00 98.81 263 ILE A N 1
ATOM 2041 C CA . ILE A 1 263 ? 4.548 -4.059 -11.690 1.00 98.81 263 ILE A CA 1
ATOM 2042 C C . ILE A 1 263 ? 3.873 -4.172 -13.064 1.00 98.81 263 ILE A C 1
ATOM 2044 O O . ILE A 1 263 ? 2.724 -3.756 -13.262 1.00 98.81 263 ILE A O 1
ATOM 2048 N N . ALA A 1 264 ? 4.563 -4.787 -14.023 1.00 98.50 264 ALA A N 1
ATOM 2049 C CA . ALA A 1 264 ? 4.051 -5.030 -15.365 1.00 98.50 264 ALA A CA 1
ATOM 2050 C C . ALA A 1 264 ? 2.781 -5.895 -15.331 1.00 98.50 264 ALA A C 1
ATOM 2052 O O . ALA A 1 264 ? 2.574 -6.714 -14.433 1.00 98.50 264 ALA A O 1
ATOM 2053 N N . ARG A 1 265 ? 1.911 -5.742 -16.337 1.00 97.31 265 ARG A N 1
ATOM 2054 C CA . ARG A 1 265 ? 0.624 -6.457 -16.410 1.00 97.31 265 ARG A CA 1
ATOM 2055 C C . ARG A 1 265 ? 0.758 -7.980 -16.251 1.00 97.31 265 ARG A C 1
ATOM 2057 O O . ARG A 1 265 ? 0.027 -8.548 -15.443 1.00 97.31 265 ARG A O 1
ATOM 2064 N N . LEU A 1 266 ? 1.682 -8.615 -16.976 1.00 97.19 266 LEU A N 1
ATOM 2065 C CA . LEU A 1 266 ? 1.898 -10.067 -16.900 1.00 97.19 266 LEU A CA 1
ATOM 2066 C C . LEU A 1 266 ? 2.450 -10.494 -15.531 1.00 97.19 266 LEU A C 1
ATOM 2068 O O . LEU A 1 266 ? 1.997 -11.487 -14.970 1.00 97.19 266 LEU A O 1
ATOM 2072 N N . ALA A 1 267 ? 3.356 -9.713 -14.937 1.00 98.31 267 ALA A N 1
ATOM 2073 C CA . ALA A 1 267 ? 3.851 -9.973 -13.586 1.00 98.31 267 ALA A CA 1
ATOM 2074 C C . ALA A 1 267 ? 2.744 -9.849 -12.524 1.00 98.31 267 ALA A C 1
ATOM 2076 O O . ALA A 1 267 ? 2.638 -10.700 -11.639 1.00 98.31 267 ALA A O 1
ATOM 2077 N N . ARG A 1 268 ? 1.840 -8.867 -12.656 1.00 98.44 268 ARG A N 1
ATOM 2078 C CA . ARG A 1 268 ? 0.631 -8.767 -11.816 1.00 98.44 268 ARG A CA 1
ATOM 2079 C C . ARG A 1 268 ? -0.313 -9.950 -12.012 1.00 98.44 268 ARG A C 1
ATOM 2081 O O . ARG A 1 268 ? -0.869 -10.437 -11.035 1.00 98.44 268 ARG A O 1
ATOM 2088 N N . GLU A 1 269 ? -0.502 -10.423 -13.244 1.00 98.19 269 GLU A N 1
ATOM 2089 C CA . GLU A 1 269 ? -1.280 -11.638 -13.530 1.00 98.19 269 GLU A CA 1
ATOM 2090 C C . GLU A 1 269 ? -0.674 -12.866 -12.847 1.00 98.19 269 GLU A C 1
ATOM 2092 O O . GLU A 1 269 ? -1.402 -13.601 -12.183 1.00 98.19 269 GLU A O 1
ATOM 2097 N N . MET A 1 270 ? 0.647 -13.053 -12.936 1.00 98.00 270 MET A N 1
ATOM 2098 C CA . MET A 1 270 ? 1.350 -14.145 -12.258 1.00 98.00 270 MET A CA 1
ATOM 2099 C C . MET A 1 270 ? 1.217 -14.050 -10.740 1.00 98.00 270 MET A C 1
ATOM 2101 O O . MET A 1 270 ? 0.878 -15.040 -10.101 1.00 98.00 270 MET A O 1
ATOM 2105 N N . LEU A 1 271 ? 1.403 -12.867 -10.150 1.00 97.88 271 LEU A N 1
ATOM 2106 C CA . LEU A 1 271 ? 1.144 -12.660 -8.724 1.00 97.88 271 LEU A CA 1
ATOM 2107 C C . LEU A 1 271 ? -0.322 -12.960 -8.380 1.00 97.88 271 LEU A C 1
ATOM 2109 O O . LEU A 1 271 ? -0.612 -13.557 -7.353 1.00 97.88 271 LEU A O 1
ATOM 2113 N N . TYR A 1 272 ? -1.284 -12.627 -9.233 1.00 96.25 272 TYR A N 1
ATOM 2114 C CA . TYR A 1 272 ? -2.688 -12.910 -8.943 1.00 96.25 272 TYR A CA 1
ATOM 2115 C C . TYR A 1 272 ? -3.049 -14.403 -9.052 1.00 96.25 272 TYR A C 1
ATOM 2117 O O . TYR A 1 272 ? -3.827 -14.909 -8.243 1.00 96.25 272 TYR A O 1
ATOM 2125 N N . THR A 1 273 ? -2.470 -15.153 -9.992 1.00 96.75 273 THR A N 1
ATOM 2126 C CA . THR A 1 273 ? -2.886 -16.540 -10.285 1.00 96.75 273 THR A CA 1
ATOM 2127 C C . THR A 1 273 ? -1.935 -17.617 -9.758 1.00 96.75 273 THR A C 1
ATOM 2129 O O . THR A 1 273 ? -2.391 -18.709 -9.425 1.00 96.75 273 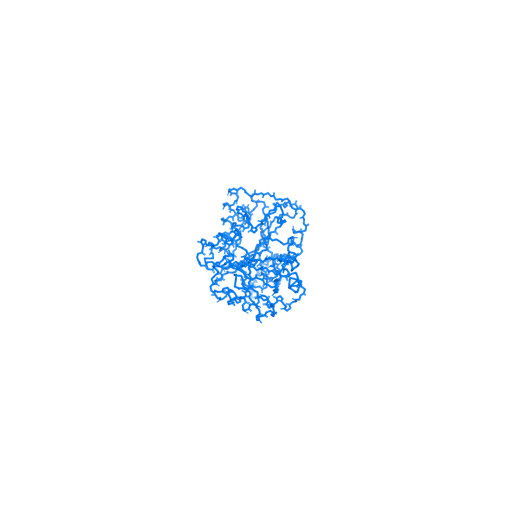THR A O 1
ATOM 2132 N N . ASN A 1 274 ? -0.642 -17.327 -9.603 1.00 97.75 274 ASN A N 1
ATOM 2133 C CA . ASN A 1 274 ? 0.383 -18.298 -9.225 1.00 97.75 274 ASN A CA 1
ATOM 2134 C C . ASN A 1 274 ? 0.771 -18.178 -7.739 1.00 97.75 274 ASN A C 1
ATOM 2136 O O . ASN A 1 274 ? 1.395 -17.206 -7.310 1.00 97.75 274 ASN A O 1
ATOM 2140 N N . ALA A 1 275 ? 0.430 -19.202 -6.952 1.00 96.56 275 ALA A N 1
ATOM 2141 C CA . ALA A 1 275 ? 0.708 -19.242 -5.516 1.00 96.56 275 ALA A CA 1
ATOM 2142 C C . ALA A 1 275 ? 2.206 -19.219 -5.175 1.00 96.56 275 ALA A C 1
ATOM 2144 O O . ALA A 1 275 ? 2.582 -18.558 -4.211 1.00 96.56 275 ALA A O 1
ATOM 2145 N N . LEU A 1 276 ? 3.057 -19.877 -5.973 1.00 97.50 276 LEU A N 1
ATOM 2146 C CA . LEU A 1 276 ? 4.504 -19.879 -5.748 1.00 97.50 276 LEU A CA 1
ATOM 2147 C C . LEU A 1 276 ? 5.080 -18.470 -5.916 1.00 97.50 276 LEU A C 1
ATOM 2149 O O . LEU A 1 276 ? 5.801 -17.993 -5.051 1.00 97.50 276 LEU A O 1
ATOM 2153 N N . ILE A 1 277 ? 4.705 -17.767 -6.987 1.00 97.94 277 ILE A N 1
ATOM 2154 C CA . ILE A 1 277 ? 5.179 -16.397 -7.232 1.00 97.94 277 ILE A CA 1
ATOM 2155 C C . ILE A 1 277 ? 4.714 -15.440 -6.124 1.00 97.94 277 ILE A C 1
ATOM 2157 O O . ILE A 1 277 ? 5.482 -14.583 -5.690 1.00 97.94 277 ILE A O 1
ATOM 2161 N N . ARG A 1 278 ? 3.492 -15.611 -5.598 1.00 96.69 278 ARG A N 1
ATOM 2162 C CA . ARG A 1 278 ? 3.042 -14.852 -4.419 1.00 96.69 278 ARG A CA 1
ATOM 2163 C C . ARG A 1 278 ? 3.866 -15.141 -3.178 1.00 96.69 278 ARG A C 1
ATOM 2165 O O . ARG A 1 278 ? 4.221 -14.203 -2.472 1.00 96.69 278 ARG A O 1
ATOM 2172 N N . GLN A 1 279 ? 4.160 -16.410 -2.912 1.00 97.25 279 GLN A N 1
ATOM 2173 C CA . GLN A 1 279 ? 4.985 -16.792 -1.773 1.00 97.25 279 GLN A CA 1
ATOM 2174 C C . GLN A 1 279 ? 6.378 -16.156 -1.875 1.00 97.25 279 GLN A C 1
ATOM 2176 O O . GLN A 1 279 ? 6.829 -15.533 -0.920 1.00 97.25 279 GLN A O 1
ATOM 2181 N N . LEU A 1 280 ? 7.010 -16.218 -3.047 1.00 98.12 280 LEU A N 1
ATOM 2182 C CA . LEU A 1 280 ? 8.313 -15.595 -3.294 1.00 98.12 280 LEU A CA 1
ATOM 2183 C C . LEU A 1 280 ? 8.264 -14.066 -3.103 1.00 98.12 280 LEU A C 1
ATOM 2185 O O . LEU A 1 280 ? 9.156 -13.475 -2.498 1.00 98.12 280 LEU A O 1
ATOM 2189 N N . MET A 1 281 ? 7.184 -13.405 -3.528 1.00 97.88 281 MET A N 1
ATOM 2190 C CA . MET A 1 281 ? 6.993 -11.973 -3.260 1.00 97.88 281 MET A CA 1
ATOM 2191 C C . MET A 1 281 ? 6.831 -11.676 -1.757 1.00 97.88 281 MET A C 1
ATOM 2193 O O . MET A 1 281 ? 7.397 -10.707 -1.251 1.00 97.88 281 MET A O 1
ATOM 2197 N N . THR A 1 282 ? 6.119 -12.525 -1.015 1.00 96.75 282 THR A N 1
ATOM 2198 C CA . THR A 1 282 ? 6.005 -12.446 0.453 1.00 96.75 282 THR A CA 1
ATOM 2199 C C . THR A 1 282 ? 7.361 -12.631 1.150 1.00 96.75 282 THR A C 1
ATOM 2201 O O . THR A 1 282 ? 7.665 -11.937 2.127 1.00 96.75 282 THR A O 1
ATOM 2204 N N . GLU A 1 283 ? 8.213 -13.523 0.641 1.00 96.75 283 GLU A N 1
ATOM 2205 C CA . GLU A 1 283 ? 9.586 -13.706 1.128 1.00 96.75 283 GLU A CA 1
ATOM 2206 C C . GLU A 1 283 ? 10.425 -12.439 0.907 1.00 96.75 283 GLU A C 1
ATOM 2208 O O . GLU A 1 283 ? 11.136 -12.004 1.816 1.00 96.75 283 GLU A O 1
ATOM 2213 N N . TRP A 1 284 ? 10.271 -11.764 -0.237 1.00 97.38 284 TRP A N 1
ATOM 2214 C CA . TRP A 1 284 ? 10.908 -10.464 -0.465 1.00 97.38 284 TRP A CA 1
ATOM 2215 C C . TRP A 1 284 ? 10.399 -9.374 0.497 1.00 97.38 284 TRP A C 1
ATOM 2217 O O . TRP A 1 284 ? 11.202 -8.612 1.037 1.00 97.38 284 TRP A O 1
ATOM 2227 N N . PHE A 1 285 ? 9.097 -9.325 0.804 1.00 94.88 285 PHE A N 1
ATOM 2228 C CA . PHE A 1 285 ? 8.544 -8.396 1.810 1.00 94.88 285 PHE A CA 1
ATOM 2229 C C . PHE A 1 285 ? 9.139 -8.655 3.200 1.00 94.88 285 PHE A C 1
ATOM 2231 O O . PHE A 1 285 ? 9.439 -7.719 3.951 1.00 94.88 285 PHE A O 1
ATOM 2238 N N . SER A 1 286 ? 9.369 -9.927 3.526 1.00 92.12 286 SER A N 1
ATOM 2239 C CA . SER A 1 286 ? 10.057 -10.325 4.753 1.00 92.12 286 SER A CA 1
ATOM 2240 C C . SER A 1 286 ? 11.516 -9.867 4.734 1.00 92.12 286 SER A C 1
ATOM 2242 O O . SER A 1 286 ? 11.967 -9.274 5.710 1.00 92.12 286 SER A O 1
ATOM 2244 N N . PHE A 1 287 ? 12.240 -10.038 3.625 1.00 93.94 287 PHE A N 1
ATOM 2245 C CA . PHE A 1 287 ? 13.604 -9.518 3.473 1.00 93.94 287 PHE A CA 1
ATOM 2246 C C . PHE A 1 287 ? 13.666 -7.998 3.681 1.00 93.94 287 PHE A C 1
ATOM 2248 O O . PHE A 1 287 ? 14.470 -7.524 4.485 1.00 93.94 287 PHE A O 1
ATOM 2255 N N . VAL A 1 288 ? 12.774 -7.241 3.031 1.00 92.69 288 VAL A N 1
ATOM 2256 C CA . VAL A 1 288 ? 12.668 -5.785 3.210 1.00 92.69 288 VAL A CA 1
ATOM 2257 C C . VAL A 1 288 ? 12.429 -5.445 4.677 1.00 92.69 288 VAL A C 1
ATOM 2259 O O . VAL A 1 288 ? 13.043 -4.512 5.178 1.00 92.69 288 VAL A O 1
ATOM 2262 N N . SER A 1 289 ? 11.613 -6.228 5.387 1.00 85.50 289 SER A N 1
ATOM 2263 C CA . SER A 1 289 ? 11.275 -5.995 6.796 1.00 85.50 289 SER A CA 1
ATOM 2264 C C . SER A 1 289 ? 12.460 -6.148 7.772 1.00 85.50 289 SER A C 1
ATOM 2266 O O . SER A 1 289 ? 12.412 -5.581 8.861 1.00 85.50 289 SER A O 1
ATOM 2268 N N . HIS A 1 290 ? 13.552 -6.822 7.394 1.00 82.12 290 HIS A N 1
ATOM 2269 C CA . HIS A 1 290 ? 14.673 -7.147 8.297 1.00 82.12 290 HIS A CA 1
ATOM 2270 C C . HIS A 1 290 ? 15.997 -6.402 8.004 1.00 82.12 290 HIS A C 1
ATOM 2272 O O . HIS A 1 290 ? 16.986 -6.659 8.687 1.00 82.12 290 HIS A O 1
ATOM 2278 N N . GLN A 1 291 ? 16.028 -5.483 7.026 1.00 73.50 291 GLN A N 1
ATOM 2279 C CA . GLN A 1 291 ? 17.237 -4.769 6.545 1.00 73.50 291 GLN A CA 1
ATOM 2280 C C . GLN A 1 291 ? 17.146 -3.252 6.709 1.00 73.50 291 GLN A C 1
ATOM 2282 O O . GLN A 1 291 ? 18.050 -2.585 7.245 1.00 73.50 291 GLN A O 1
#

Nearest PDB structures (foldseek):
  7txy-assembly2_E  TM=5.012E-01  e=2.803E+00  Micromonospora rosaria
  3vsg-assembly1_D  TM=3.788E-01  e=3.348E+00  Comamonas testosteroni CNB-1
  6isr-assembly1_A  TM=4.070E-01  e=5.709E+00  Moesziomyces antarcticus
  4k6g-assembly1_A  TM=4.391E-01  e=9.734E+00  Moesziomyces antarcticus
  6isp-assembly1_D  TM=2.986E-01  e=6.058E+00  Moesziomyces antarcticus

Radius of gyration: 22.53 Å; Cα contacts (8 Å, |Δi|>4): 563; chains: 1; bounding box: 50×65×93 Å